Protein AF-A0A3D8YSI8-F1 (afdb_monomer_lite)

Radius of gyration: 19.85 Å; chains: 1; bounding box: 48×44×52 Å

Structure (mmCIF, N/CA/C/O backbone):
data_AF-A0A3D8YSI8-F1
#
_entry.id   AF-A0A3D8YSI8-F1
#
loop_
_atom_site.group_PDB
_atom_site.id
_atom_site.type_symbol
_atom_site.label_atom_id
_atom_site.label_alt_id
_atom_site.label_comp_id
_atom_site.label_asym_id
_atom_site.label_entity_id
_atom_site.label_seq_id
_atom_site.pdbx_PDB_ins_code
_atom_site.Cartn_x
_atom_site.Cartn_y
_atom_site.Cartn_z
_atom_site.occupancy
_atom_site.B_iso_or_equiv
_atom_site.auth_seq_id
_atom_site.auth_comp_id
_atom_site.auth_asym_id
_atom_site.auth_atom_id
_atom_site.pdbx_PDB_model_num
ATOM 1 N N . MET A 1 1 ? 2.783 13.823 25.013 1.00 40.25 1 MET A N 1
ATOM 2 C CA . MET A 1 1 ? 2.567 12.699 24.065 1.00 40.25 1 MET A CA 1
ATOM 3 C C . MET A 1 1 ? 1.563 13.021 22.953 1.00 40.25 1 MET A C 1
ATOM 5 O O . MET A 1 1 ? 1.885 12.768 21.800 1.00 40.25 1 MET A O 1
ATOM 9 N N . ALA A 1 2 ? 0.406 13.635 23.244 1.00 39.81 2 ALA A N 1
ATOM 10 C CA . ALA A 1 2 ? -0.614 13.972 22.234 1.00 39.81 2 ALA A CA 1
ATOM 11 C C . ALA A 1 2 ? -0.113 14.860 21.067 1.00 39.81 2 ALA A C 1
ATOM 13 O O . ALA A 1 2 ? -0.493 14.631 19.922 1.00 39.81 2 ALA A O 1
ATOM 14 N N . SER A 1 3 ? 0.806 15.803 21.318 1.00 46.38 3 SER A N 1
ATOM 15 C CA . SER A 1 3 ? 1.336 16.700 20.272 1.00 46.38 3 SER A CA 1
ATOM 16 C C . SER A 1 3 ? 2.314 16.043 19.290 1.00 46.38 3 SER A C 1
ATOM 18 O O . SER A 1 3 ? 2.464 16.541 18.180 1.00 46.38 3 SER A O 1
ATOM 20 N N . TYR A 1 4 ? 2.973 14.936 19.654 1.00 49.62 4 TYR A N 1
ATOM 21 C CA . TYR A 1 4 ? 3.847 14.192 18.728 1.00 49.62 4 TYR A CA 1
ATOM 22 C C . TYR A 1 4 ? 3.035 13.298 17.781 1.00 49.62 4 TYR A C 1
ATOM 24 O O . TYR A 1 4 ? 3.363 13.178 16.603 1.00 49.62 4 TYR A O 1
ATOM 32 N N . LEU A 1 5 ? 1.923 12.748 18.274 1.00 50.75 5 LEU A N 1
ATOM 33 C CA . LEU A 1 5 ? 1.024 11.875 17.512 1.00 50.75 5 LEU A CA 1
ATOM 34 C C . LEU A 1 5 ? 0.293 12.606 16.373 1.00 50.75 5 LEU A C 1
ATOM 36 O O . LEU A 1 5 ? -0.074 11.986 15.379 1.00 50.75 5 LEU A O 1
ATOM 40 N N . LEU A 1 6 ? 0.110 13.925 16.492 1.00 57.16 6 LEU A N 1
ATOM 41 C CA . LEU A 1 6 ? -0.480 14.766 15.443 1.00 57.16 6 LEU A CA 1
ATOM 42 C C . LEU A 1 6 ? 0.548 15.237 14.401 1.00 57.16 6 LEU A C 1
ATOM 44 O O . LEU A 1 6 ? 0.192 15.453 13.246 1.00 57.16 6 LEU A O 1
ATOM 48 N N . LYS A 1 7 ? 1.821 15.370 14.791 1.00 72.38 7 LYS A N 1
ATOM 49 C CA . LYS A 1 7 ? 2.894 15.879 13.921 1.00 72.38 7 LYS A CA 1
ATOM 50 C C . LYS A 1 7 ? 3.464 14.822 12.984 1.00 72.38 7 LYS A C 1
ATOM 52 O O . LYS A 1 7 ? 3.854 15.164 11.872 1.00 72.38 7 LYS A O 1
ATOM 57 N N . LEU A 1 8 ? 3.480 13.557 13.416 1.00 80.19 8 LEU A N 1
ATOM 58 C CA . LEU A 1 8 ? 3.994 12.447 12.616 1.00 80.19 8 LEU A CA 1
ATOM 59 C C . LEU A 1 8 ? 3.337 12.372 11.225 1.00 80.19 8 LEU A C 1
ATOM 61 O O . LEU A 1 8 ? 4.075 12.501 10.257 1.00 80.19 8 LEU A O 1
ATOM 65 N N . PRO A 1 9 ? 2.002 12.249 11.075 1.00 84.44 9 PRO A N 1
ATOM 66 C CA . PRO A 1 9 ? 1.390 12.082 9.755 1.00 84.44 9 PRO A CA 1
ATOM 67 C C . PRO A 1 9 ? 1.520 13.323 8.858 1.00 84.44 9 PRO A C 1
ATOM 69 O O . PRO A 1 9 ? 1.635 13.179 7.643 1.00 84.44 9 PRO A O 1
ATOM 72 N N . LEU A 1 10 ? 1.579 14.524 9.448 1.00 88.06 10 LEU A N 1
ATOM 73 C CA . LEU A 1 10 ? 1.832 15.762 8.713 1.00 88.06 10 LEU A CA 1
ATOM 74 C C . LEU A 1 10 ? 3.244 15.763 8.116 1.00 88.06 10 LEU A C 1
ATOM 76 O O . LEU A 1 10 ? 3.394 15.904 6.904 1.00 88.06 10 LEU A O 1
ATOM 80 N N . SER A 1 11 ? 4.266 15.544 8.952 1.00 90.25 11 SER A N 1
ATOM 81 C CA . SER A 1 11 ? 5.661 15.457 8.503 1.00 90.25 11 SER A CA 1
ATOM 82 C C . SER A 1 11 ? 5.815 14.391 7.425 1.00 90.25 11 SER A C 1
ATOM 84 O O . SER A 1 11 ? 6.459 14.627 6.410 1.00 90.25 11 SER A O 1
ATOM 86 N N . LEU A 1 12 ? 5.166 13.244 7.624 1.00 90.94 12 LEU A N 1
ATOM 87 C CA . LEU A 1 12 ? 5.205 12.124 6.700 1.00 90.94 12 LEU A CA 1
ATOM 88 C C . LEU A 1 12 ? 4.636 12.507 5.333 1.00 90.94 12 LEU A C 1
ATOM 90 O O . LEU A 1 12 ? 5.293 12.290 4.326 1.00 90.94 12 LEU A O 1
ATOM 94 N N . SER A 1 13 ? 3.466 13.148 5.290 1.00 92.56 13 SER A N 1
ATOM 95 C CA . SER A 1 13 ? 2.849 13.579 4.028 1.00 92.56 13 SER A CA 1
ATOM 96 C C . SER A 1 13 ? 3.697 14.578 3.232 1.00 92.56 13 SER A C 1
ATOM 98 O O . SER A 1 13 ? 3.743 14.501 2.006 1.00 92.56 13 SER A O 1
ATOM 100 N N . VAL A 1 14 ? 4.423 15.471 3.912 1.00 93.88 14 VAL A N 1
ATOM 101 C CA . VAL A 1 14 ? 5.358 16.399 3.258 1.00 93.88 14 VAL A CA 1
ATOM 102 C C . VAL A 1 14 ? 6.573 15.647 2.720 1.00 93.88 14 VAL A C 1
ATOM 104 O O . VAL A 1 14 ? 6.950 15.838 1.566 1.00 93.88 14 VAL A O 1
ATOM 107 N N . SER A 1 15 ? 7.162 14.754 3.521 1.00 95.81 15 SER A N 1
ATOM 108 C CA . SER A 1 15 ? 8.305 13.948 3.087 1.00 95.81 15 SER A CA 1
ATOM 109 C C . SER A 1 15 ? 7.968 13.044 1.898 1.00 95.81 15 SER A C 1
ATOM 111 O O . SER A 1 15 ? 8.814 12.858 1.033 1.00 95.81 15 SER A O 1
ATOM 113 N N . LEU A 1 16 ? 6.736 12.536 1.810 1.00 95.38 16 LEU A N 1
ATOM 114 C CA . LEU A 1 16 ? 6.260 11.768 0.656 1.00 95.38 16 LEU A CA 1
ATOM 115 C C . LEU A 1 16 ? 6.185 12.588 -0.624 1.00 95.38 16 LEU A C 1
ATOM 117 O O . LEU A 1 16 ? 6.599 12.102 -1.674 1.00 95.38 16 LEU A O 1
ATOM 121 N N . LEU A 1 17 ? 5.657 13.814 -0.547 1.00 96.12 17 LEU A N 1
ATOM 122 C CA . LEU A 1 17 ? 5.604 14.708 -1.702 1.00 96.12 17 LEU A CA 1
ATOM 123 C C . LEU A 1 17 ? 7.015 14.975 -2.212 1.00 96.12 17 LEU A C 1
ATOM 125 O O . LEU A 1 17 ? 7.282 14.776 -3.394 1.00 96.12 17 LEU A O 1
ATOM 129 N N . LEU A 1 18 ? 7.924 15.354 -1.308 1.00 97.12 18 LEU A N 1
ATOM 130 C CA . LEU A 1 18 ? 9.324 15.595 -1.651 1.00 97.12 18 LEU A CA 1
ATOM 131 C C . LEU A 1 18 ? 9.961 14.354 -2.275 1.00 97.12 18 LEU A C 1
ATOM 133 O O . LEU A 1 18 ? 10.503 14.449 -3.367 1.00 97.12 18 LEU A O 1
ATOM 137 N N . PHE A 1 19 ? 9.818 13.188 -1.643 1.00 96.56 19 PHE A N 1
ATOM 138 C CA . PHE A 1 19 ? 10.332 11.928 -2.174 1.00 96.56 19 PHE A CA 1
ATOM 139 C C . PHE A 1 19 ? 9.790 11.620 -3.574 1.00 96.56 19 PHE A C 1
ATOM 141 O O . PHE A 1 19 ? 10.567 11.296 -4.468 1.00 96.56 19 PHE A O 1
ATOM 148 N N . THR A 1 20 ? 8.481 11.781 -3.787 1.00 96.12 20 THR A N 1
ATOM 149 C CA . THR A 1 20 ? 7.836 11.518 -5.082 1.00 96.12 20 THR A CA 1
ATOM 150 C C . THR A 1 20 ? 8.416 12.416 -6.175 1.00 96.12 20 THR A C 1
ATOM 152 O O . THR A 1 20 ? 8.815 11.926 -7.230 1.00 96.12 20 THR A O 1
ATOM 155 N N . TYR A 1 21 ? 8.522 13.723 -5.912 1.00 96.38 21 TYR A N 1
ATOM 156 C CA . TYR A 1 21 ? 9.124 14.661 -6.859 1.00 96.38 21 TYR A CA 1
ATOM 157 C C . TYR A 1 21 ? 10.604 14.371 -7.096 1.00 96.38 21 TYR A C 1
ATOM 159 O O . TYR A 1 21 ? 11.041 14.397 -8.241 1.00 96.38 21 TYR A O 1
ATOM 167 N N . THR A 1 22 ? 11.378 14.079 -6.048 1.00 95.56 22 THR A N 1
ATOM 168 C CA . THR A 1 22 ? 12.811 13.804 -6.188 1.00 95.56 22 THR A CA 1
ATOM 169 C C . THR A 1 22 ? 13.055 12.551 -7.020 1.00 95.56 22 THR A C 1
ATOM 171 O O . THR A 1 22 ? 13.826 12.621 -7.969 1.00 95.56 22 THR A O 1
ATOM 174 N N . VAL A 1 23 ? 12.380 11.434 -6.732 1.00 94.69 23 VAL A N 1
ATOM 175 C CA . VAL A 1 23 ? 12.529 10.198 -7.520 1.00 94.69 23 VAL A CA 1
ATOM 176 C C . VAL A 1 23 ? 12.132 10.431 -8.976 1.00 94.69 23 VAL A C 1
ATOM 178 O O . VAL A 1 23 ? 12.867 10.026 -9.869 1.00 94.69 23 VAL A O 1
ATOM 181 N N . TYR A 1 24 ? 11.016 11.126 -9.224 1.00 94.69 24 TYR A N 1
ATOM 182 C CA . TYR A 1 24 ? 10.577 11.436 -10.585 1.00 94.69 24 TYR A CA 1
ATOM 183 C C . TYR A 1 24 ? 11.587 12.305 -11.345 1.00 94.69 24 TYR A C 1
ATOM 185 O O . TYR A 1 24 ? 11.928 11.994 -12.480 1.00 94.69 24 TYR A O 1
ATOM 193 N N . LEU A 1 25 ? 12.069 13.392 -10.733 1.00 94.31 25 LEU A N 1
ATOM 194 C CA . LEU A 1 25 ? 13.022 14.293 -11.383 1.00 94.31 25 LEU A CA 1
ATOM 195 C C . LEU A 1 25 ? 14.357 13.598 -11.637 1.00 94.31 25 LEU A C 1
ATOM 197 O O . LEU A 1 25 ? 14.929 13.778 -12.705 1.00 94.31 25 LEU A O 1
ATOM 201 N N . VAL A 1 26 ? 14.841 12.790 -10.690 1.00 92.81 26 VAL A N 1
ATOM 202 C CA . VAL A 1 26 ? 16.077 12.027 -10.887 1.00 92.81 26 VAL A CA 1
ATOM 203 C C . VAL A 1 26 ? 15.898 11.026 -12.027 1.00 92.81 26 VAL A C 1
ATOM 205 O O . VAL A 1 26 ? 16.689 11.086 -12.955 1.00 92.81 26 VAL A O 1
ATOM 208 N N . GLN A 1 27 ? 14.827 10.219 -12.039 1.00 91.50 27 GLN A N 1
ATOM 209 C CA . GLN A 1 27 ? 14.498 9.318 -13.160 1.00 91.50 27 GLN A CA 1
ATOM 210 C C . GLN A 1 27 ? 14.509 10.062 -14.507 1.00 91.50 27 GLN A C 1
ATOM 212 O O . GLN A 1 27 ? 15.198 9.661 -15.444 1.00 91.50 27 GLN A O 1
ATOM 217 N N . LEU A 1 28 ? 13.812 11.201 -14.573 1.00 92.12 28 LEU A N 1
ATOM 218 C CA . LEU A 1 28 ? 13.698 12.005 -15.785 1.00 92.12 28 LEU A CA 1
ATOM 219 C C . LEU A 1 28 ? 15.055 12.533 -16.274 1.00 92.12 28 LEU A C 1
ATOM 221 O O . LEU A 1 28 ? 15.303 12.550 -17.475 1.00 92.12 28 LEU A O 1
ATOM 225 N N . PHE A 1 29 ? 15.922 12.987 -15.367 1.00 91.25 29 PHE A N 1
ATOM 226 C CA . PHE A 1 29 ? 17.203 13.590 -15.740 1.00 91.25 29 PHE A CA 1
ATOM 227 C C . PHE A 1 29 ? 18.334 12.578 -15.940 1.00 91.25 29 PHE A C 1
ATOM 229 O O . PHE A 1 29 ? 19.237 12.861 -16.723 1.00 91.25 29 PHE A O 1
ATOM 236 N N . THR A 1 30 ? 18.320 11.435 -15.248 1.00 89.75 30 THR A N 1
ATOM 237 C CA . THR A 1 30 ? 19.391 10.430 -15.352 1.00 89.75 30 THR A CA 1
ATOM 238 C C . THR A 1 30 ? 19.088 9.365 -16.395 1.00 89.75 30 THR A C 1
ATOM 240 O O . THR A 1 30 ? 19.981 8.981 -17.140 1.00 89.75 30 THR A O 1
ATOM 243 N N . LEU A 1 31 ? 17.841 8.894 -16.459 1.00 86.75 31 LEU A N 1
ATOM 244 C CA . LEU A 1 31 ? 17.436 7.788 -17.331 1.00 86.75 31 LEU A CA 1
ATOM 245 C C . LEU A 1 31 ? 16.616 8.262 -18.539 1.00 86.75 31 LEU A C 1
ATOM 247 O O . LEU A 1 31 ? 16.465 7.520 -19.502 1.00 86.75 31 LEU A O 1
ATOM 251 N N . GLY A 1 32 ? 16.107 9.500 -18.519 1.00 86.81 32 GLY A N 1
ATOM 252 C CA . GLY A 1 32 ? 15.231 10.023 -19.574 1.00 86.81 32 GLY A CA 1
ATOM 253 C C . GLY A 1 32 ? 13.797 9.486 -19.505 1.00 86.81 32 GLY A C 1
ATOM 254 O O . GLY A 1 32 ? 12.953 9.904 -20.299 1.00 86.81 32 GLY A O 1
ATOM 255 N N . ASP A 1 33 ? 13.502 8.613 -18.539 1.00 83.00 33 ASP A N 1
ATOM 256 C CA . ASP A 1 33 ? 12.204 7.969 -18.380 1.00 83.00 33 ASP A CA 1
ATOM 257 C C . ASP A 1 33 ? 11.273 8.782 -17.474 1.00 83.00 33 ASP A C 1
ATOM 259 O O . ASP A 1 33 ? 11.550 9.071 -16.307 1.00 83.00 33 ASP A O 1
ATOM 263 N N . ALA A 1 34 ? 10.109 9.134 -18.019 1.00 82.94 34 ALA A N 1
ATOM 264 C CA . ALA A 1 34 ? 9.114 9.958 -17.347 1.00 82.94 34 ALA A CA 1
ATOM 265 C C . ALA A 1 34 ? 7.910 9.122 -16.887 1.00 82.94 34 ALA A C 1
ATOM 267 O O . ALA A 1 34 ? 6.894 9.025 -17.578 1.00 82.94 34 ALA A O 1
ATOM 268 N N . TYR A 1 35 ? 7.963 8.580 -15.668 1.00 89.12 35 TYR A N 1
ATOM 269 C CA . TYR A 1 35 ? 6.828 7.873 -15.055 1.00 89.12 35 TYR A CA 1
ATOM 270 C C . TYR A 1 35 ? 5.732 8.842 -14.555 1.00 89.12 35 TYR A C 1
ATOM 272 O O . TYR A 1 35 ? 5.408 8.900 -13.366 1.00 89.12 35 TYR A O 1
ATOM 280 N N . MET A 1 36 ? 5.135 9.621 -15.465 1.00 90.19 36 MET A N 1
ATOM 281 C CA . MET A 1 36 ? 4.137 10.660 -15.159 1.00 90.19 36 MET A CA 1
ATOM 282 C C . MET A 1 36 ? 2.911 10.121 -14.412 1.00 90.19 36 MET A C 1
ATOM 284 O O . MET A 1 36 ? 2.419 10.767 -13.487 1.00 90.19 36 MET A O 1
ATOM 288 N N . GLY A 1 37 ? 2.438 8.922 -14.766 1.00 87.25 37 GLY A N 1
ATOM 289 C CA . GLY A 1 37 ? 1.322 8.279 -14.066 1.00 87.25 37 GLY A CA 1
ATOM 290 C C . GLY A 1 37 ? 1.632 8.017 -12.589 1.00 87.25 37 GLY A C 1
ATOM 291 O O . GLY A 1 37 ? 0.806 8.306 -11.723 1.00 87.25 37 GLY A O 1
ATOM 292 N N . TRP A 1 38 ? 2.847 7.547 -12.288 1.00 93.62 38 TRP A N 1
ATOM 293 C CA . TRP A 1 38 ? 3.294 7.327 -10.913 1.00 93.62 38 TRP A CA 1
ATOM 294 C C . TRP A 1 38 ? 3.405 8.645 -10.136 1.00 93.62 38 TRP A C 1
ATOM 296 O O . TRP A 1 38 ? 2.904 8.724 -9.014 1.00 93.62 38 TRP A O 1
ATOM 306 N N . LEU A 1 39 ? 3.963 9.699 -10.748 1.00 93.88 39 LEU A N 1
ATOM 307 C CA . LEU A 1 39 ? 4.033 11.036 -10.147 1.00 93.88 39 LEU A CA 1
ATOM 308 C C . LEU A 1 39 ? 2.641 11.563 -9.774 1.00 93.88 39 LEU A C 1
ATOM 310 O O . LEU A 1 39 ? 2.431 11.995 -8.642 1.00 93.88 39 LEU A O 1
ATOM 314 N N . LEU A 1 40 ? 1.683 11.516 -10.705 1.00 92.62 40 LEU A N 1
ATOM 315 C CA . LEU A 1 40 ? 0.325 12.015 -10.475 1.00 92.62 40 LEU A CA 1
ATOM 316 C C . LEU A 1 40 ? -0.368 11.268 -9.333 1.00 92.62 40 LEU A C 1
ATOM 318 O O . LEU A 1 40 ? -0.961 11.900 -8.457 1.00 92.62 40 LEU A O 1
ATOM 322 N N . ILE A 1 41 ? -0.260 9.935 -9.310 1.00 91.50 41 ILE A N 1
ATOM 323 C CA . ILE A 1 41 ? -0.816 9.114 -8.229 1.00 91.50 41 ILE A CA 1
ATOM 324 C C . ILE A 1 41 ? -0.128 9.455 -6.905 1.00 91.50 41 ILE A C 1
ATOM 326 O O . ILE A 1 41 ? -0.809 9.652 -5.898 1.00 91.50 41 ILE A O 1
ATOM 330 N N . GLY A 1 42 ? 1.202 9.562 -6.893 1.00 92.56 42 GLY A N 1
ATOM 331 C CA . GLY A 1 42 ? 1.949 9.837 -5.673 1.00 92.56 42 GLY A CA 1
ATOM 332 C C . GLY A 1 42 ? 1.659 11.212 -5.087 1.00 92.56 42 GLY A C 1
ATOM 333 O O . GLY A 1 42 ? 1.421 11.324 -3.882 1.00 92.56 42 GLY A O 1
ATOM 334 N N . VAL A 1 43 ? 1.559 12.241 -5.930 1.00 95.12 43 VAL A N 1
ATOM 335 C CA . VAL A 1 43 ? 1.150 13.586 -5.512 1.00 95.12 43 VAL A CA 1
ATOM 336 C C . VAL A 1 43 ? -0.280 13.565 -4.982 1.00 95.12 43 VAL A C 1
ATOM 338 O O . VAL A 1 43 ? -0.512 14.027 -3.869 1.00 95.12 43 VAL A O 1
ATOM 341 N N . LEU A 1 44 ? -1.230 12.966 -5.706 1.00 93.56 44 LEU A N 1
ATOM 342 C CA . LEU A 1 44 ? -2.629 12.906 -5.278 1.00 93.56 44 LEU A CA 1
ATOM 343 C C . LEU A 1 44 ? -2.790 12.205 -3.921 1.00 93.56 44 LEU A C 1
ATOM 345 O O . LEU A 1 44 ? -3.469 12.726 -3.033 1.00 93.56 44 LEU A O 1
ATOM 349 N N . MET A 1 45 ? -2.135 11.057 -3.726 1.00 93.25 45 MET A N 1
ATOM 350 C CA . MET A 1 45 ? -2.210 10.294 -2.475 1.00 93.25 45 MET A CA 1
ATOM 351 C C . MET A 1 45 ? -1.522 11.014 -1.311 1.00 93.25 45 MET A C 1
ATOM 353 O O . MET A 1 45 ? -2.047 11.013 -0.190 1.00 93.25 45 MET A O 1
ATOM 357 N N . SER A 1 46 ? -0.386 11.666 -1.565 1.00 93.56 46 SER A N 1
ATOM 358 C CA . SER A 1 46 ? 0.353 12.407 -0.539 1.00 93.56 46 SER A CA 1
ATOM 359 C C . SER A 1 46 ? -0.371 13.698 -0.150 1.00 93.56 46 SER A C 1
ATOM 361 O O . SER A 1 46 ? -0.500 14.002 1.037 1.00 93.56 46 SER A O 1
ATOM 363 N N . SER A 1 47 ? -0.934 14.423 -1.121 1.00 92.75 47 SER A N 1
ATOM 364 C CA . SER A 1 47 ? -1.777 15.601 -0.892 1.00 92.75 47 SER A CA 1
ATOM 365 C C . SER A 1 47 ? -3.070 15.246 -0.162 1.00 92.75 47 SER A C 1
ATOM 367 O O . SER A 1 47 ? -3.478 15.978 0.737 1.00 92.75 47 SER A O 1
ATOM 369 N N . ALA A 1 48 ? -3.698 14.108 -0.474 1.00 90.31 48 ALA A N 1
ATOM 370 C CA . ALA A 1 48 ? -4.868 13.632 0.260 1.00 90.31 48 ALA A CA 1
ATOM 371 C C . ALA A 1 48 ? -4.531 13.319 1.730 1.00 90.31 48 ALA A C 1
ATOM 373 O O . ALA A 1 48 ? -5.297 13.675 2.633 1.00 90.31 48 ALA A O 1
ATOM 374 N N . LEU A 1 49 ? -3.365 12.713 1.994 1.00 90.62 49 LEU A N 1
ATOM 375 C CA . LEU A 1 49 ? -2.876 12.488 3.356 1.00 90.62 49 LEU A CA 1
ATOM 376 C C . LEU A 1 49 ? -2.587 13.814 4.075 1.00 90.62 49 LEU A C 1
ATOM 378 O O . LEU A 1 49 ? -3.047 13.996 5.204 1.00 90.62 49 LEU A O 1
ATOM 382 N N . LEU A 1 50 ? -1.917 14.760 3.412 1.00 91.62 50 LEU A N 1
ATOM 383 C CA . LEU A 1 50 ? -1.643 16.100 3.938 1.00 91.62 50 LEU A CA 1
ATOM 384 C C . LEU A 1 50 ? -2.940 16.837 4.295 1.00 91.62 50 LEU A C 1
ATOM 386 O O . LEU A 1 50 ? -3.087 17.347 5.407 1.00 91.62 50 LEU A O 1
ATOM 390 N N . PHE A 1 51 ? -3.921 16.823 3.391 1.00 89.19 51 PHE A N 1
ATOM 391 C CA . PHE A 1 51 ? -5.230 17.434 3.602 1.00 89.19 51 PHE A CA 1
ATOM 392 C C . PHE A 1 51 ? -5.961 16.814 4.798 1.00 89.19 51 PHE A C 1
ATOM 394 O O . PHE A 1 51 ? -6.522 17.541 5.621 1.00 89.19 51 PHE A O 1
ATOM 401 N N . SER A 1 52 ? -5.902 15.483 4.942 1.00 87.38 52 SER A N 1
ATOM 402 C CA . SER A 1 52 ? -6.497 14.778 6.085 1.00 87.38 52 SER A CA 1
ATOM 403 C C . SER A 1 52 ? -5.874 15.184 7.428 1.00 87.38 52 SER A C 1
ATOM 405 O O . SER A 1 52 ? -6.567 15.191 8.448 1.00 87.38 52 SER A O 1
ATOM 407 N N . CYS A 1 53 ? -4.590 15.562 7.427 1.00 85.06 53 CYS A N 1
ATOM 408 C CA . CYS A 1 53 ? -3.872 16.032 8.612 1.00 85.06 53 CYS A CA 1
ATOM 409 C C . CYS A 1 53 ? -4.180 17.497 8.928 1.00 85.06 53 CYS A C 1
ATOM 411 O O . CYS A 1 53 ? -4.379 17.840 10.092 1.00 85.06 53 CYS A O 1
ATOM 413 N N . ALA A 1 54 ? -4.244 18.349 7.902 1.00 83.94 54 ALA A N 1
ATOM 414 C CA . ALA A 1 54 ? -4.539 19.772 8.049 1.00 83.94 54 ALA A CA 1
ATOM 415 C C . ALA A 1 54 ? -5.992 20.033 8.489 1.00 83.94 54 ALA A C 1
ATOM 417 O O . ALA A 1 54 ? -6.256 20.990 9.213 1.00 83.94 54 ALA A O 1
ATOM 418 N N . HIS A 1 55 ? -6.929 19.157 8.107 1.00 82.94 55 HIS A N 1
ATOM 419 C CA . HIS A 1 55 ? -8.355 19.297 8.414 1.00 82.94 55 HIS A CA 1
ATOM 420 C C . HIS A 1 55 ? -8.871 18.132 9.275 1.00 82.94 55 HIS A C 1
ATOM 422 O O . HIS A 1 55 ? -9.623 17.277 8.787 1.00 82.94 55 HIS A O 1
ATOM 428 N N . PRO A 1 56 ? -8.551 18.097 10.585 1.00 72.50 56 PRO A N 1
ATOM 429 C CA . PRO A 1 56 ? -8.899 16.984 11.473 1.00 72.50 56 PRO A CA 1
ATOM 430 C C . PRO A 1 56 ? -10.410 16.814 11.710 1.00 72.50 56 PRO A C 1
ATOM 432 O O . PRO A 1 56 ? -10.833 15.766 12.191 1.00 72.50 56 PRO A O 1
ATOM 435 N N . ARG A 1 57 ? -11.244 17.803 11.360 1.00 73.94 57 ARG A N 1
ATOM 436 C CA . ARG A 1 57 ? -12.718 17.704 11.404 1.00 73.94 57 ARG A CA 1
ATOM 437 C C . ARG A 1 57 ? -13.355 17.284 10.071 1.00 73.94 57 ARG A C 1
ATOM 439 O O . ARG A 1 57 ? -14.573 17.171 9.995 1.00 73.94 57 ARG A O 1
ATOM 446 N N . SER A 1 58 ? -12.563 17.060 9.022 1.00 75.88 58 SER A N 1
ATOM 447 C CA . SER A 1 58 ? -13.082 16.622 7.724 1.00 75.88 58 SER A CA 1
ATOM 448 C C . SER A 1 58 ? -13.498 15.148 7.745 1.00 75.88 58 SER A C 1
ATOM 450 O O . SER A 1 58 ? -12.992 14.344 8.523 1.00 75.88 58 SER A O 1
ATOM 452 N N . TRP A 1 59 ? -14.375 14.747 6.825 1.00 74.06 59 TRP A N 1
ATOM 453 C CA . TRP A 1 59 ? -14.702 13.334 6.606 1.00 74.06 59 TRP A CA 1
ATOM 454 C C . TRP A 1 59 ? -13.472 12.465 6.274 1.00 74.06 59 TRP A C 1
ATOM 456 O O . TRP A 1 59 ? -13.492 11.266 6.546 1.00 74.06 59 TRP A O 1
ATOM 466 N N . MET A 1 60 ? -12.397 13.065 5.750 1.00 64.69 60 MET A N 1
ATOM 467 C CA . MET A 1 60 ? -11.125 12.396 5.462 1.00 64.69 60 MET A CA 1
ATOM 468 C C . MET A 1 60 ? -10.288 12.114 6.715 1.00 64.69 60 MET A C 1
ATOM 470 O O . MET A 1 60 ? -9.421 11.245 6.676 1.00 64.69 60 MET A O 1
ATOM 474 N N . SER A 1 61 ? -10.571 12.768 7.847 1.00 67.94 61 SER A N 1
ATOM 475 C CA . SER A 1 61 ? -9.929 12.440 9.127 1.00 67.94 61 SER A CA 1
ATOM 476 C C . SER A 1 61 ? -10.484 11.157 9.754 1.00 67.94 61 SER A C 1
ATOM 478 O O . SER A 1 61 ? -9.907 10.622 10.709 1.00 67.94 61 SER A O 1
ATOM 480 N N . LYS A 1 62 ? -11.590 10.623 9.205 1.00 78.00 62 LYS A N 1
ATOM 481 C CA . LYS A 1 62 ? -12.155 9.344 9.631 1.00 78.00 62 LYS A CA 1
ATOM 482 C C . LYS A 1 62 ? -11.083 8.268 9.529 1.00 78.00 62 LYS A C 1
ATOM 484 O O . LYS A 1 62 ? -10.418 8.100 8.510 1.00 78.00 62 LYS A O 1
ATOM 489 N N . ARG A 1 63 ? -10.980 7.468 10.587 1.00 75.00 63 ARG A N 1
ATOM 490 C CA . ARG A 1 63 ? -9.974 6.412 10.741 1.00 75.00 63 ARG A CA 1
ATOM 491 C C . ARG A 1 63 ? -9.833 5.502 9.519 1.00 75.00 63 ARG A C 1
ATOM 493 O O . ARG A 1 63 ? -8.713 5.213 9.120 1.00 75.00 63 ARG A O 1
ATOM 500 N N . ALA A 1 64 ? -10.952 5.056 8.946 1.00 75.50 64 ALA A N 1
ATOM 501 C CA . ALA A 1 64 ? -10.944 4.171 7.783 1.00 75.50 64 ALA A CA 1
ATOM 502 C C . ALA A 1 64 ? -10.283 4.832 6.563 1.00 75.50 64 ALA A C 1
ATOM 504 O O . ALA A 1 64 ? -9.476 4.199 5.888 1.00 75.50 64 ALA A O 1
ATOM 505 N N . VAL A 1 65 ? -10.566 6.118 6.333 1.00 81.62 65 VAL A N 1
ATOM 506 C CA . VAL A 1 65 ? -9.966 6.893 5.240 1.00 81.62 65 VAL A CA 1
ATOM 507 C C . VAL A 1 65 ? -8.478 7.092 5.500 1.00 81.62 65 VAL A C 1
ATOM 509 O O . VAL A 1 65 ? -7.671 6.772 4.638 1.00 81.62 65 VAL A O 1
ATOM 512 N N . LYS A 1 66 ? -8.094 7.502 6.715 1.00 84.62 66 LYS A N 1
ATOM 513 C CA . LYS A 1 66 ? -6.680 7.697 7.069 1.00 84.62 66 LYS A CA 1
ATOM 514 C C . LYS A 1 66 ? -5.853 6.413 6.939 1.00 84.62 66 LYS A C 1
ATOM 516 O O . LYS A 1 66 ? -4.746 6.453 6.419 1.00 84.62 66 LYS A O 1
ATOM 521 N N . ASN A 1 67 ? -6.393 5.270 7.367 1.00 84.88 67 ASN A N 1
ATOM 522 C CA . ASN A 1 67 ? -5.716 3.981 7.214 1.00 84.88 67 ASN A CA 1
ATOM 523 C C . ASN A 1 67 ? -5.580 3.586 5.736 1.00 84.88 67 ASN A C 1
ATOM 525 O O . ASN A 1 67 ? -4.522 3.139 5.313 1.00 84.88 67 ASN A O 1
ATOM 529 N N . THR A 1 68 ? -6.626 3.819 4.938 1.00 83.19 68 THR A N 1
ATOM 530 C CA . THR A 1 68 ? -6.578 3.596 3.485 1.00 83.19 68 THR A CA 1
ATOM 531 C C . THR A 1 68 ? -5.518 4.481 2.833 1.00 83.19 68 THR A C 1
ATOM 533 O O . THR A 1 68 ? -4.739 3.992 2.027 1.00 83.19 68 THR A O 1
ATOM 536 N N . LEU A 1 69 ? -5.427 5.755 3.227 1.00 89.88 69 LEU A N 1
ATOM 537 C CA . LEU A 1 69 ? -4.405 6.674 2.728 1.00 89.88 69 LEU A CA 1
ATOM 538 C C . LEU A 1 69 ? -2.992 6.217 3.099 1.00 89.88 69 LEU A C 1
ATOM 540 O O . LEU A 1 69 ? -2.119 6.265 2.241 1.00 89.88 69 LEU A O 1
ATOM 544 N N . PHE A 1 70 ? -2.754 5.735 4.324 1.00 90.88 70 PHE A N 1
ATOM 545 C CA . PHE A 1 70 ? -1.447 5.177 4.685 1.00 90.88 70 PHE A CA 1
ATOM 546 C C . PHE A 1 70 ? -1.096 3.928 3.869 1.00 90.88 70 PHE A C 1
ATOM 548 O O . PHE A 1 70 ? 0.032 3.813 3.399 1.00 90.88 70 PHE A O 1
ATOM 555 N N . ILE A 1 71 ? -2.054 3.021 3.655 1.00 88.62 71 ILE A N 1
ATOM 556 C CA . ILE A 1 71 ? -1.841 1.822 2.832 1.00 88.62 71 ILE A CA 1
ATOM 557 C C . ILE A 1 71 ? -1.541 2.221 1.381 1.00 88.62 71 ILE A C 1
ATOM 559 O O . ILE A 1 71 ? -0.535 1.786 0.828 1.00 88.62 71 ILE A O 1
ATOM 563 N N . MET A 1 72 ? -2.346 3.097 0.778 1.00 90.25 72 MET A N 1
ATOM 564 C CA . MET A 1 72 ? -2.119 3.553 -0.597 1.00 90.25 72 MET A CA 1
ATOM 565 C C . MET A 1 72 ? -0.770 4.256 -0.749 1.00 90.25 72 MET A C 1
ATOM 567 O O . MET A 1 72 ? -0.022 3.953 -1.673 1.00 90.25 72 MET A O 1
ATOM 571 N N . ASN A 1 73 ? -0.411 5.136 0.190 1.00 93.50 73 ASN A N 1
ATOM 572 C CA . ASN A 1 73 ? 0.899 5.776 0.164 1.00 93.50 73 ASN A CA 1
ATOM 573 C C . ASN A 1 73 ? 2.040 4.765 0.371 1.00 93.50 73 ASN A C 1
ATOM 575 O O . ASN A 1 73 ? 3.080 4.920 -0.253 1.00 93.50 73 ASN A O 1
ATOM 579 N N . SER A 1 74 ? 1.865 3.705 1.169 1.00 92.94 74 SER A N 1
ATOM 580 C CA . SER A 1 74 ? 2.889 2.654 1.287 1.00 92.94 74 SER A CA 1
ATOM 581 C C . SER A 1 74 ? 3.133 1.923 -0.038 1.00 92.94 74 SER A C 1
ATOM 583 O O . SER A 1 74 ? 4.280 1.642 -0.367 1.00 92.94 74 SER A O 1
ATOM 585 N N . LEU A 1 75 ? 2.090 1.699 -0.846 1.00 92.25 75 LEU A N 1
ATOM 586 C CA . LEU A 1 75 ? 2.238 1.109 -2.180 1.00 92.25 75 LEU A CA 1
ATOM 587 C C . LEU A 1 75 ? 2.979 2.054 -3.133 1.00 92.25 75 LEU A C 1
ATOM 589 O O . LEU A 1 75 ? 3.922 1.631 -3.795 1.00 92.25 75 LEU A O 1
ATOM 593 N N . VAL A 1 76 ? 2.599 3.336 -3.152 1.00 93.81 76 VAL A N 1
ATOM 594 C CA . VAL A 1 76 ? 3.257 4.367 -3.975 1.00 93.81 76 VAL A CA 1
ATOM 595 C C . VAL A 1 76 ? 4.730 4.526 -3.603 1.00 93.81 76 VAL A C 1
ATOM 597 O O . VAL A 1 76 ? 5.582 4.611 -4.486 1.00 93.81 76 VAL A O 1
ATOM 600 N N . VAL A 1 77 ? 5.049 4.577 -2.307 1.00 94.94 77 VAL A N 1
ATOM 601 C CA . VAL A 1 77 ? 6.438 4.679 -1.839 1.00 94.94 77 VAL A CA 1
ATOM 602 C C . VAL A 1 77 ? 7.194 3.405 -2.154 1.00 94.94 77 VAL A C 1
ATOM 604 O O . VAL A 1 77 ? 8.337 3.492 -2.579 1.00 94.94 77 VAL A O 1
ATOM 607 N N . GLY A 1 78 ? 6.576 2.235 -1.989 1.00 93.31 78 GLY A N 1
ATOM 608 C CA . GLY A 1 78 ? 7.171 0.959 -2.373 1.00 93.31 78 GLY A CA 1
ATOM 609 C C . GLY A 1 78 ? 7.582 0.945 -3.843 1.00 93.31 78 GLY A C 1
ATOM 610 O O . GLY A 1 78 ? 8.741 0.666 -4.145 1.00 93.31 78 GLY A O 1
ATOM 611 N N . SER A 1 79 ? 6.686 1.345 -4.751 1.00 92.44 79 SER A N 1
ATOM 612 C CA . SER A 1 79 ? 7.021 1.441 -6.175 1.00 92.44 79 SER A CA 1
ATOM 613 C C . SER A 1 79 ? 8.057 2.535 -6.457 1.00 92.44 79 SER A C 1
ATOM 615 O O . SER A 1 79 ? 8.961 2.318 -7.250 1.00 92.44 79 SER A O 1
ATOM 617 N N . GLY A 1 80 ? 7.997 3.680 -5.771 1.00 92.75 80 GLY A N 1
ATOM 618 C CA . GLY A 1 80 ? 9.017 4.731 -5.876 1.00 92.75 80 GLY A CA 1
ATOM 619 C C . GLY A 1 80 ? 10.396 4.311 -5.372 1.00 92.75 80 GLY A C 1
ATOM 620 O O . GLY A 1 80 ? 11.409 4.729 -5.914 1.00 92.75 80 GLY A O 1
ATOM 621 N N . THR A 1 81 ? 10.441 3.458 -4.350 1.00 94.56 81 THR A N 1
ATOM 622 C CA . THR A 1 81 ? 11.679 2.901 -3.786 1.00 94.56 81 THR A CA 1
ATOM 623 C C . THR A 1 81 ? 12.287 1.894 -4.756 1.00 94.56 81 THR A C 1
ATOM 625 O O . THR A 1 81 ? 13.497 1.883 -4.947 1.00 94.56 81 THR A O 1
ATOM 628 N N . TYR A 1 82 ? 11.448 1.103 -5.427 1.00 92.25 82 TYR A N 1
ATOM 629 C CA . TYR A 1 82 ? 11.880 0.240 -6.523 1.00 92.25 82 TYR A CA 1
ATOM 630 C C . TYR A 1 82 ? 12.444 1.054 -7.700 1.00 92.25 82 TYR A C 1
ATOM 632 O O . TYR A 1 82 ? 13.564 0.795 -8.131 1.00 92.25 82 TYR A O 1
ATOM 640 N N . LEU A 1 83 ? 11.744 2.108 -8.138 1.00 90.62 83 LEU A N 1
ATOM 641 C CA . LEU A 1 83 ? 12.250 3.031 -9.165 1.00 90.62 83 LEU A CA 1
ATOM 642 C C . LEU A 1 83 ? 13.558 3.712 -8.745 1.00 90.62 83 LEU A C 1
ATOM 644 O O . LEU A 1 83 ? 14.422 3.956 -9.576 1.00 90.62 83 LEU A O 1
ATOM 648 N N . ALA A 1 84 ? 13.721 4.036 -7.463 1.00 90.56 84 ALA A N 1
ATOM 649 C CA . ALA A 1 84 ? 14.970 4.588 -6.954 1.00 90.56 84 ALA A CA 1
ATOM 650 C C . ALA A 1 84 ? 16.115 3.567 -6.999 1.00 90.56 84 ALA A C 1
ATOM 652 O O . ALA A 1 84 ? 17.243 3.940 -7.301 1.00 90.56 84 ALA A O 1
ATOM 653 N N . SER A 1 85 ? 15.833 2.289 -6.726 1.00 89.31 85 SER A N 1
ATOM 654 C CA . SER A 1 85 ? 16.858 1.241 -6.692 1.00 89.31 85 SER A CA 1
ATOM 655 C C . SER A 1 85 ? 17.492 0.955 -8.056 1.00 89.31 85 SER A C 1
ATOM 657 O O . SER A 1 85 ? 18.655 0.561 -8.101 1.00 89.31 85 SER A O 1
ATOM 659 N N . ASP A 1 86 ? 16.761 1.228 -9.139 1.00 85.62 86 ASP A N 1
ATOM 660 C CA . ASP A 1 86 ? 17.178 1.010 -10.531 1.00 85.62 86 ASP A CA 1
ATOM 661 C C . ASP A 1 86 ? 18.032 2.159 -11.116 1.00 85.62 86 ASP A C 1
ATOM 663 O O . ASP A 1 86 ? 18.481 2.102 -12.255 1.00 85.62 86 ASP A O 1
ATOM 667 N N . MET A 1 87 ? 18.267 3.229 -10.349 1.00 85.69 87 MET A N 1
ATOM 668 C CA . MET A 1 87 ? 19.087 4.372 -10.776 1.00 85.69 87 MET A CA 1
ATOM 669 C C . MET A 1 87 ? 20.596 4.114 -10.623 1.00 85.69 87 MET A C 1
ATOM 671 O O . MET A 1 87 ? 21.027 3.213 -9.901 1.00 85.69 87 MET A O 1
ATOM 675 N N . ASP A 1 88 ? 21.414 5.006 -11.193 1.00 79.69 88 ASP A N 1
ATOM 676 C CA . ASP A 1 88 ? 22.862 5.044 -10.958 1.00 79.69 88 ASP A CA 1
ATOM 677 C C . ASP A 1 88 ? 23.223 5.034 -9.459 1.00 79.69 88 ASP A C 1
ATOM 679 O O . ASP A 1 88 ? 22.580 5.683 -8.620 1.00 79.69 88 ASP A O 1
ATOM 683 N N . GLN A 1 89 ? 24.305 4.316 -9.127 1.00 73.69 89 GLN A N 1
ATOM 684 C CA . GLN A 1 89 ? 24.652 3.882 -7.762 1.00 73.69 89 GLN A CA 1
ATOM 685 C C . GLN A 1 89 ? 24.628 4.991 -6.695 1.00 73.69 89 GLN A C 1
ATOM 687 O O . GLN A 1 89 ? 24.220 4.741 -5.553 1.00 73.69 89 GLN A O 1
ATOM 692 N N . MET A 1 90 ? 25.053 6.212 -7.041 1.00 79.19 90 MET A N 1
ATOM 693 C CA . MET A 1 90 ? 25.144 7.319 -6.084 1.00 79.19 90 MET A CA 1
ATOM 694 C C . MET A 1 90 ? 23.762 7.823 -5.634 1.00 79.19 90 MET A C 1
ATOM 696 O O . MET A 1 90 ? 23.561 8.077 -4.446 1.00 79.19 90 MET A O 1
ATOM 700 N N . TYR A 1 91 ? 22.800 7.937 -6.554 1.00 83.69 91 TYR A N 1
ATOM 701 C CA . TYR A 1 91 ? 21.443 8.402 -6.240 1.00 83.69 91 TYR A CA 1
ATOM 702 C C . TYR A 1 91 ? 20.571 7.272 -5.693 1.00 83.69 91 TYR A C 1
ATOM 704 O O . TYR A 1 91 ? 19.802 7.485 -4.749 1.00 83.69 91 TYR A O 1
ATOM 712 N N . SER A 1 92 ? 20.753 6.064 -6.237 1.00 88.00 92 SER A N 1
ATOM 713 C CA . SER A 1 92 ? 19.984 4.872 -5.879 1.00 88.00 92 SER A CA 1
ATOM 714 C C . SER A 1 92 ? 20.063 4.558 -4.387 1.00 88.00 92 SER A C 1
ATOM 716 O O . SER A 1 92 ? 19.032 4.413 -3.725 1.00 88.00 92 SER A O 1
ATOM 718 N N . THR A 1 93 ? 21.265 4.565 -3.804 1.00 88.44 93 THR A N 1
ATOM 719 C CA . THR A 1 93 ? 21.458 4.188 -2.394 1.00 88.44 93 THR A CA 1
ATOM 720 C C . THR A 1 93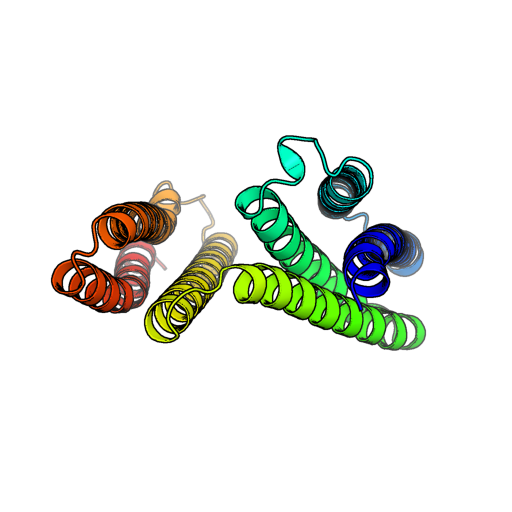 ? 20.712 5.121 -1.433 1.00 88.44 93 THR A C 1
ATOM 722 O O . THR A 1 93 ? 19.989 4.664 -0.545 1.00 88.44 93 THR A O 1
ATOM 725 N N . ILE A 1 94 ? 20.850 6.440 -1.614 1.00 91.88 94 ILE A N 1
ATOM 726 C CA . ILE A 1 94 ? 20.263 7.439 -0.708 1.00 91.88 94 ILE A CA 1
ATOM 727 C C . ILE A 1 94 ? 18.736 7.433 -0.817 1.00 91.88 94 ILE A C 1
ATOM 729 O O . ILE A 1 94 ? 18.043 7.371 0.202 1.00 91.88 94 ILE A O 1
ATOM 733 N N . LEU A 1 95 ? 18.204 7.471 -2.042 1.00 92.62 95 LEU A N 1
ATOM 734 C CA . LEU A 1 95 ? 16.760 7.490 -2.269 1.00 92.62 95 LEU A CA 1
ATOM 735 C C . LEU A 1 95 ? 16.100 6.194 -1.800 1.00 92.62 95 LEU A C 1
ATOM 737 O O . LEU A 1 95 ? 15.034 6.245 -1.190 1.00 92.62 95 LEU A O 1
ATOM 741 N N . THR A 1 96 ? 16.756 5.051 -1.989 1.00 92.19 96 THR A N 1
ATOM 742 C CA . THR A 1 96 ? 16.255 3.758 -1.510 1.00 92.19 96 THR A CA 1
ATOM 743 C C . THR A 1 96 ? 16.170 3.714 0.018 1.00 92.19 96 THR A C 1
ATOM 745 O O . THR A 1 96 ? 15.145 3.308 0.569 1.00 92.19 96 THR A O 1
ATOM 748 N N . ILE A 1 97 ? 17.197 4.198 0.731 1.00 92.62 97 ILE A N 1
ATOM 749 C CA . ILE A 1 97 ? 17.170 4.290 2.202 1.00 92.62 97 ILE A CA 1
ATOM 750 C C . ILE A 1 97 ? 16.035 5.210 2.669 1.00 92.62 97 ILE A C 1
ATOM 752 O O . ILE A 1 97 ? 15.281 4.845 3.573 1.00 92.62 97 ILE A O 1
ATOM 756 N N . ILE A 1 98 ? 15.877 6.383 2.044 1.00 94.62 98 ILE A N 1
ATOM 757 C CA . ILE A 1 98 ? 14.777 7.307 2.356 1.00 94.62 98 ILE A CA 1
ATOM 758 C C . ILE A 1 98 ? 13.424 6.627 2.115 1.00 94.62 98 ILE A C 1
ATOM 760 O O . ILE A 1 98 ? 12.544 6.702 2.973 1.00 94.62 98 ILE A O 1
ATOM 764 N N . GLY A 1 99 ? 13.271 5.916 0.998 1.00 94.12 99 GLY A N 1
ATOM 765 C CA . GLY A 1 99 ? 12.074 5.148 0.666 1.00 94.12 99 GLY A CA 1
ATOM 766 C C . GLY A 1 99 ? 11.714 4.124 1.745 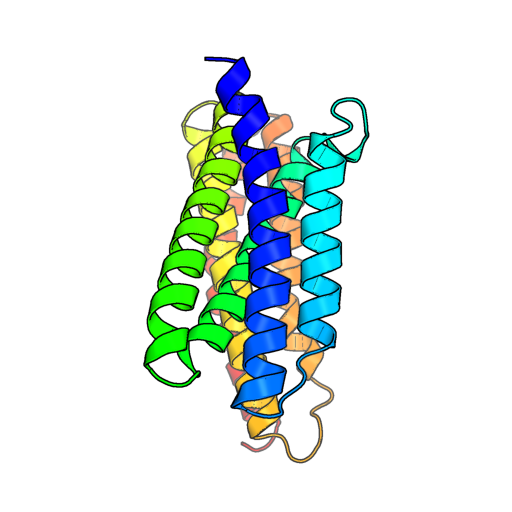1.00 94.12 99 GLY A C 1
ATOM 767 O O . GLY A 1 99 ? 10.581 4.105 2.235 1.00 94.12 99 GLY A O 1
ATOM 768 N N . TYR A 1 100 ? 12.690 3.344 2.219 1.00 92.25 100 TYR A N 1
ATOM 769 C CA . TYR A 1 100 ? 12.483 2.400 3.321 1.00 92.25 100 TYR A CA 1
ATOM 770 C C . TYR A 1 100 ? 12.121 3.078 4.647 1.00 92.25 100 TYR A C 1
ATOM 772 O O . TYR A 1 100 ? 11.249 2.585 5.367 1.00 92.25 100 TYR A O 1
ATOM 780 N N . LEU A 1 101 ? 12.726 4.224 4.971 1.00 92.00 101 LEU A N 1
ATOM 781 C CA . LEU A 1 101 ? 12.359 4.993 6.165 1.00 92.00 101 LEU A CA 1
ATOM 782 C C . LEU A 1 101 ? 10.919 5.517 6.082 1.00 92.00 101 LEU A C 1
ATOM 784 O O . LEU A 1 101 ? 10.182 5.464 7.070 1.00 92.00 101 LEU A O 1
ATOM 788 N N . LEU A 1 102 ? 10.487 5.975 4.905 1.00 93.25 102 LEU A N 1
ATOM 789 C CA . LEU A 1 102 ? 9.111 6.411 4.676 1.00 93.25 102 LEU A CA 1
ATOM 790 C C . LEU A 1 102 ? 8.124 5.245 4.770 1.00 93.25 102 LEU A C 1
ATOM 792 O O . LEU A 1 102 ? 7.077 5.397 5.400 1.00 93.25 102 LEU A O 1
ATOM 796 N N . LEU A 1 103 ? 8.467 4.070 4.232 1.00 92.44 103 LEU A N 1
ATOM 797 C CA . LEU A 1 103 ? 7.686 2.839 4.401 1.00 92.44 103 LEU A CA 1
ATOM 798 C C . LEU A 1 103 ? 7.544 2.449 5.875 1.00 92.44 103 LEU A C 1
ATOM 800 O O . LEU A 1 103 ? 6.434 2.189 6.340 1.00 92.44 103 LEU A O 1
ATOM 804 N N . ALA A 1 104 ? 8.640 2.465 6.636 1.00 87.44 104 ALA A N 1
ATOM 805 C CA . ALA A 1 104 ? 8.595 2.221 8.075 1.00 87.44 104 ALA A CA 1
ATOM 806 C C . ALA A 1 104 ? 7.670 3.231 8.777 1.00 87.44 104 ALA A C 1
ATOM 808 O O . ALA A 1 104 ? 6.827 2.854 9.595 1.00 87.44 104 ALA A O 1
ATOM 809 N N . GLY A 1 105 ? 7.754 4.507 8.392 1.00 88.44 105 GLY A N 1
ATOM 810 C CA . GLY A 1 105 ? 6.848 5.556 8.845 1.00 88.44 105 GLY A CA 1
ATOM 811 C C . GLY A 1 105 ? 5.371 5.275 8.529 1.00 88.44 105 GLY A C 1
ATOM 812 O O . GLY A 1 105 ? 4.513 5.483 9.392 1.00 88.44 105 GLY A O 1
ATOM 813 N N . MET A 1 106 ? 5.061 4.753 7.338 1.00 89.88 106 MET A N 1
ATOM 814 C CA . MET A 1 106 ? 3.700 4.345 6.963 1.00 89.88 106 MET A CA 1
ATOM 815 C C . MET A 1 106 ? 3.169 3.236 7.854 1.00 89.88 106 MET A C 1
ATOM 817 O O . MET A 1 106 ? 2.055 3.343 8.370 1.00 89.88 106 MET A O 1
ATOM 821 N N . PHE A 1 107 ? 3.968 2.194 8.079 1.00 85.38 107 PHE A N 1
ATOM 822 C CA . PHE A 1 107 ? 3.570 1.087 8.942 1.00 85.38 107 PHE A CA 1
ATOM 823 C C . PHE A 1 107 ? 3.348 1.542 10.384 1.00 85.38 107 PHE A C 1
ATOM 825 O O . PHE A 1 107 ? 2.369 1.130 11.010 1.00 85.38 107 PHE A O 1
ATOM 832 N N . LEU A 1 108 ? 4.175 2.461 10.892 1.00 84.06 108 LEU A N 1
ATOM 833 C CA . LEU A 1 108 ? 3.940 3.101 12.187 1.00 84.06 108 LEU A CA 1
ATOM 834 C C . LEU A 1 108 ? 2.623 3.890 12.201 1.00 84.06 108 LEU A C 1
ATOM 836 O O . LEU A 1 108 ? 1.867 3.792 13.169 1.00 84.06 108 LEU A O 1
ATOM 840 N N . GLY A 1 109 ? 2.307 4.628 11.133 1.00 83.94 109 GLY A N 1
ATOM 841 C CA . GLY A 1 109 ? 1.033 5.337 10.976 1.00 83.94 109 GLY A CA 1
ATOM 842 C C . GLY A 1 109 ? -0.179 4.398 11.012 1.00 83.94 109 GLY A C 1
ATOM 843 O O . GLY A 1 109 ? -1.127 4.632 11.771 1.00 83.94 109 GLY A O 1
ATOM 844 N N . ILE A 1 110 ? -0.119 3.291 10.266 1.00 84.31 110 ILE A N 1
ATOM 845 C CA . ILE A 1 110 ? -1.132 2.223 10.263 1.00 84.31 110 ILE A CA 1
ATOM 846 C C . ILE A 1 110 ? -1.289 1.657 11.677 1.00 84.31 110 ILE A C 1
ATOM 848 O O . ILE A 1 110 ? -2.394 1.650 12.228 1.00 84.31 110 ILE A O 1
ATOM 852 N N . TYR A 1 111 ? -0.185 1.266 12.314 1.00 77.62 111 TYR A N 1
ATOM 853 C CA . TYR A 1 111 ? -0.190 0.685 13.653 1.00 77.62 111 TYR A CA 1
ATOM 854 C C . TYR A 1 111 ? -0.762 1.638 14.712 1.00 77.62 111 TYR A C 1
ATOM 856 O O . TYR A 1 111 ? -1.591 1.235 15.530 1.00 77.62 111 TYR A O 1
ATOM 864 N N . GLN A 1 112 ? -0.418 2.927 14.665 1.00 75.19 112 GLN A N 1
ATOM 865 C CA . GLN A 1 112 ? -0.997 3.931 15.562 1.00 75.19 112 GLN A CA 1
ATOM 866 C C . GLN A 1 112 ? -2.512 4.051 15.379 1.00 75.19 112 GLN A C 1
ATOM 868 O O . GLN A 1 112 ? -3.258 4.105 16.363 1.00 75.19 112 GLN A O 1
ATOM 873 N N . THR A 1 113 ? -3.003 4.038 14.135 1.00 72.25 113 THR A N 1
ATOM 874 C CA . THR A 1 113 ? -4.453 4.023 13.899 1.00 72.25 113 THR A CA 1
ATOM 875 C C . THR A 1 113 ? -5.109 2.726 14.366 1.00 72.25 113 THR A C 1
ATOM 877 O O . THR A 1 113 ? -6.261 2.760 14.806 1.00 72.25 113 THR A O 1
ATOM 880 N N . ALA A 1 114 ? -4.399 1.596 14.340 1.00 67.44 114 ALA A N 1
ATOM 881 C CA . ALA A 1 114 ? -4.858 0.312 14.864 1.00 67.44 114 ALA A CA 1
ATOM 882 C C . ALA A 1 114 ? -4.933 0.291 16.407 1.00 67.44 114 ALA A C 1
ATOM 884 O O . ALA A 1 114 ? -5.898 -0.223 16.977 1.00 67.44 114 ALA A O 1
ATOM 885 N N . LEU A 1 115 ? -3.963 0.894 17.100 1.00 63.66 115 LEU A N 1
ATOM 886 C CA . LEU A 1 115 ? -3.900 0.923 18.565 1.00 63.66 115 LEU A CA 1
ATOM 887 C C . LEU A 1 115 ? -4.969 1.804 19.215 1.00 63.66 115 LEU A C 1
ATOM 889 O O . LEU A 1 115 ? -5.506 1.417 20.253 1.00 63.66 115 LEU A O 1
ATOM 893 N N . ALA A 1 116 ? -5.327 2.928 18.587 1.00 63.16 116 ALA A N 1
ATOM 894 C CA . ALA A 1 116 ? -6.276 3.908 19.125 1.00 63.16 116 ALA A CA 1
ATOM 895 C C . ALA A 1 116 ? -7.697 3.364 19.396 1.00 63.16 116 ALA A C 1
ATOM 897 O O . ALA A 1 116 ? -8.532 4.078 19.938 1.00 63.16 116 ALA A O 1
ATOM 898 N N . THR A 1 117 ? -8.001 2.118 19.018 1.00 55.78 117 THR A N 1
ATOM 899 C CA . THR A 1 117 ? -9.355 1.563 19.141 1.00 55.78 117 THR A CA 1
ATOM 900 C C . THR A 1 117 ? -9.729 0.863 20.433 1.00 55.78 117 THR A C 1
ATOM 902 O O . THR A 1 117 ? -10.878 0.448 20.530 1.00 55.78 117 THR A O 1
ATOM 905 N N . GLY A 1 118 ? -8.824 0.663 21.395 1.00 52.72 118 GLY A N 1
ATOM 906 C CA . GLY A 1 118 ? -9.180 -0.090 22.614 1.00 52.72 118 GLY A CA 1
ATOM 907 C C . GLY A 1 118 ? -9.768 -1.490 22.338 1.00 52.72 118 GLY A C 1
ATOM 908 O O . GLY A 1 118 ? -10.403 -2.076 23.203 1.00 52.72 118 GLY A O 1
ATOM 909 N N . LEU A 1 119 ? -9.593 -2.012 21.116 1.00 55.19 119 LEU A N 1
ATOM 910 C CA . LEU A 1 119 ? -10.141 -3.289 20.668 1.00 55.19 119 LEU A CA 1
ATOM 911 C C . LEU A 1 119 ? -9.466 -4.429 21.431 1.00 55.19 119 LEU A C 1
ATOM 913 O O . LEU A 1 119 ? -8.235 -4.428 21.549 1.00 55.19 119 LEU A O 1
ATOM 917 N N . GLU A 1 120 ? -10.269 -5.396 21.890 1.00 61.28 120 GLU A N 1
ATOM 918 C CA . GLU A 1 120 ? -9.791 -6.655 22.471 1.00 61.28 120 GLU A CA 1
ATOM 919 C C . GLU A 1 120 ? -8.690 -7.253 21.580 1.00 61.28 120 GLU A C 1
ATOM 921 O O . GLU A 1 120 ? -8.814 -7.268 20.351 1.00 61.28 120 GLU A O 1
ATOM 926 N N . THR A 1 121 ? -7.612 -7.750 22.192 1.00 65.38 121 THR A N 1
ATOM 927 C CA . THR A 1 121 ? -6.408 -8.273 21.518 1.00 65.38 121 THR A CA 1
ATOM 928 C C . THR A 1 121 ? -6.739 -9.225 20.361 1.00 65.38 121 THR A C 1
ATOM 930 O O . THR A 1 121 ? -6.145 -9.131 19.288 1.00 65.38 121 THR A O 1
ATOM 933 N N . ASN A 1 122 ? -7.772 -10.054 20.524 1.00 67.38 122 ASN A N 1
ATOM 934 C CA . ASN A 1 122 ? -8.232 -11.016 19.519 1.00 67.38 122 ASN A CA 1
ATOM 935 C C . ASN A 1 122 ? -8.758 -10.364 18.232 1.00 67.38 122 ASN A C 1
ATOM 937 O O . ASN A 1 122 ? -8.551 -10.887 17.140 1.00 67.38 122 ASN A O 1
ATOM 941 N N . VAL A 1 123 ? -9.404 -9.202 18.332 1.00 71.50 123 VAL A N 1
ATOM 942 C CA . VAL A 1 123 ? -9.916 -8.477 17.163 1.00 71.50 123 VAL A CA 1
ATOM 943 C C . VAL A 1 123 ? -8.783 -7.818 16.383 1.00 71.50 123 VAL A C 1
ATOM 945 O O . VAL A 1 123 ? -8.826 -7.756 15.155 1.00 71.50 123 VAL A O 1
ATOM 948 N N . LYS A 1 124 ? -7.747 -7.348 17.088 1.00 71.50 124 LYS A N 1
ATOM 949 C CA . LYS A 1 124 ? -6.556 -6.768 16.458 1.00 71.50 124 LYS A CA 1
ATOM 950 C C . LYS A 1 124 ? -5.810 -7.813 15.632 1.00 71.50 124 LYS A C 1
ATOM 952 O O . LYS A 1 124 ? -5.501 -7.535 14.479 1.00 71.50 124 LYS A O 1
ATOM 957 N N . VAL A 1 125 ? -5.591 -9.009 16.184 1.00 75.69 125 VAL A N 1
ATOM 958 C CA . VAL A 1 125 ? -4.945 -10.127 15.468 1.00 75.69 125 VAL A CA 1
ATOM 959 C C . VAL A 1 125 ? -5.712 -10.470 14.194 1.00 75.69 125 VAL A C 1
ATOM 961 O O . VAL A 1 125 ? -5.123 -10.596 13.128 1.00 75.69 125 VAL A O 1
ATOM 964 N N . LEU A 1 126 ? -7.037 -10.550 14.289 1.00 79.31 126 LEU A N 1
ATOM 965 C CA . LEU A 1 126 ? -7.896 -10.910 13.167 1.00 79.31 126 LEU A CA 1
ATOM 966 C C . LEU A 1 126 ? -7.885 -9.841 12.061 1.00 79.31 126 LEU A C 1
ATOM 968 O O . LEU A 1 126 ? -7.843 -10.162 10.879 1.00 79.31 126 LEU A O 1
ATOM 972 N N . HIS A 1 127 ? -7.830 -8.561 12.435 1.00 79.75 127 HIS A N 1
ATOM 973 C CA . HIS A 1 127 ? -7.676 -7.470 11.475 1.00 79.75 127 HIS A CA 1
ATOM 974 C C . HIS A 1 127 ? -6.300 -7.474 10.793 1.00 79.75 127 HIS A C 1
ATOM 976 O O . HIS A 1 127 ? -6.226 -7.259 9.585 1.00 79.75 127 HIS A O 1
ATOM 982 N N . VAL A 1 128 ? -5.228 -7.747 11.545 1.00 77.56 128 VAL A N 1
ATOM 983 C CA . VAL A 1 128 ? -3.872 -7.885 10.990 1.00 77.56 128 VAL A CA 1
ATOM 984 C C . VAL A 1 128 ? -3.812 -9.055 10.010 1.00 77.56 128 VAL A C 1
ATOM 986 O O . VAL A 1 128 ? -3.361 -8.857 8.889 1.00 77.56 128 VAL A O 1
ATOM 989 N N . LEU A 1 129 ? -4.342 -10.225 10.382 1.00 78.44 129 LEU A N 1
ATOM 990 C CA . LEU A 1 129 ? -4.417 -11.397 9.502 1.00 78.44 129 LEU A CA 1
ATOM 991 C C . LEU A 1 129 ? -5.141 -11.083 8.192 1.00 78.44 129 LEU A C 1
ATOM 993 O O . LEU A 1 129 ? -4.632 -11.409 7.124 1.00 78.44 129 LEU A O 1
ATOM 997 N N . ASN A 1 130 ? -6.284 -10.398 8.264 1.00 84.25 130 ASN A N 1
ATOM 998 C CA . ASN A 1 130 ? -7.014 -9.994 7.067 1.00 84.25 130 ASN A CA 1
ATOM 999 C C . ASN A 1 130 ? -6.159 -9.091 6.180 1.00 84.25 130 ASN A C 1
ATOM 1001 O O . ASN A 1 130 ? -6.002 -9.374 4.999 1.00 84.25 130 ASN A O 1
ATOM 1005 N N . ILE A 1 131 ? -5.544 -8.047 6.745 1.00 79.81 131 ILE A N 1
ATOM 1006 C CA . ILE A 1 131 ? -4.653 -7.159 5.986 1.00 79.81 131 ILE A CA 1
ATOM 1007 C C . ILE A 1 131 ? -3.529 -7.960 5.317 1.00 79.81 131 ILE A C 1
ATOM 1009 O O . ILE A 1 131 ? -3.286 -7.770 4.128 1.00 79.81 131 ILE A O 1
ATOM 1013 N N . THR A 1 132 ? -2.887 -8.882 6.039 1.00 80.31 132 THR A N 1
ATOM 1014 C CA . THR A 1 132 ? -1.826 -9.736 5.492 1.00 80.31 132 THR A CA 1
ATOM 1015 C C . THR A 1 132 ? -2.327 -10.580 4.319 1.00 80.31 132 THR A C 1
ATOM 1017 O O . THR A 1 132 ? -1.699 -10.571 3.264 1.00 80.31 132 THR A O 1
ATOM 1020 N N . ILE A 1 133 ? -3.475 -11.253 4.456 1.00 82.56 133 ILE A N 1
ATOM 1021 C CA . ILE A 1 133 ? -4.076 -12.053 3.374 1.00 82.56 133 ILE A CA 1
ATOM 1022 C C . ILE A 1 133 ? -4.424 -11.168 2.171 1.00 82.56 133 ILE A C 1
ATOM 1024 O O . ILE A 1 133 ? -4.137 -11.537 1.035 1.00 82.56 133 I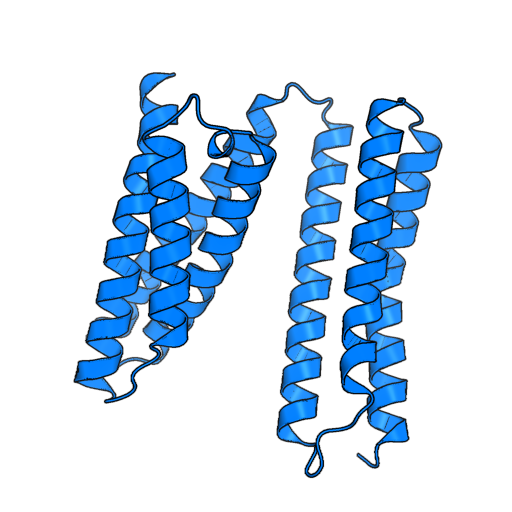LE A O 1
ATOM 1028 N N . GLY A 1 134 ? -4.989 -9.982 2.408 1.00 81.94 134 GLY A N 1
ATOM 1029 C CA . GLY A 1 134 ? -5.305 -9.022 1.352 1.00 81.94 134 GLY A CA 1
ATOM 1030 C C . GLY A 1 134 ? -4.067 -8.567 0.576 1.00 81.94 134 GLY A C 1
ATOM 1031 O O . GLY A 1 134 ? -4.112 -8.494 -0.652 1.00 81.94 134 GLY A O 1
ATOM 1032 N N . ILE A 1 135 ? -2.947 -8.316 1.264 1.00 81.38 135 ILE A N 1
ATOM 1033 C CA . ILE A 1 135 ? -1.666 -7.976 0.626 1.00 81.38 135 ILE A CA 1
ATOM 1034 C C . ILE A 1 135 ? -1.164 -9.149 -0.220 1.00 81.38 135 ILE A C 1
ATOM 1036 O O . ILE A 1 135 ? -0.841 -8.948 -1.388 1.00 81.38 135 ILE A O 1
ATOM 1040 N N . VAL A 1 136 ? -1.146 -10.367 0.333 1.00 81.94 136 VAL A N 1
ATOM 1041 C CA . VAL A 1 136 ? -0.706 -11.573 -0.391 1.00 81.94 136 VAL A CA 1
ATOM 1042 C C . VAL A 1 136 ? -1.547 -11.798 -1.649 1.00 81.94 136 VAL A C 1
ATOM 1044 O O . VAL A 1 136 ? -0.990 -12.018 -2.720 1.00 81.94 136 VAL A O 1
ATOM 1047 N N . LEU A 1 137 ? -2.874 -11.677 -1.550 1.00 86.50 137 LEU A N 1
ATOM 1048 C CA . LEU A 1 137 ? -3.778 -11.795 -2.697 1.00 86.50 137 LEU A CA 1
ATOM 1049 C C . LEU A 1 137 ? -3.528 -10.715 -3.744 1.00 86.50 137 LEU A C 1
ATOM 1051 O O . LEU A 1 137 ? -3.510 -11.016 -4.935 1.00 86.50 137 LEU A O 1
ATOM 1055 N N . THR A 1 138 ? -3.324 -9.470 -3.317 1.00 84.50 138 THR A N 1
ATOM 1056 C CA . THR A 1 138 ? -3.074 -8.354 -4.236 1.00 84.50 138 THR A CA 1
ATOM 1057 C C . THR A 1 138 ? -1.757 -8.550 -4.982 1.00 84.50 138 THR A C 1
ATOM 1059 O O . THR A 1 138 ? -1.735 -8.471 -6.207 1.00 84.50 138 THR A O 1
ATOM 1062 N N . LEU A 1 139 ? -0.674 -8.870 -4.265 1.00 84.62 139 LEU A N 1
ATOM 1063 C CA . LEU A 1 139 ? 0.638 -9.127 -4.863 1.00 84.62 139 LEU A CA 1
ATOM 1064 C C . LEU A 1 139 ? 0.614 -10.347 -5.786 1.00 84.62 139 LEU A C 1
ATOM 1066 O O . LEU A 1 139 ? 1.128 -10.271 -6.897 1.00 84.62 139 LEU A O 1
ATOM 1070 N N . GLY A 1 140 ? -0.026 -11.442 -5.367 1.00 84.94 140 GLY A N 1
ATOM 1071 C CA . GLY A 1 140 ? -0.187 -12.633 -6.200 1.00 84.94 140 GLY A CA 1
ATOM 1072 C C . GLY A 1 140 ? -0.983 -12.348 -7.474 1.00 84.94 140 GLY A C 1
ATOM 1073 O O . GLY A 1 140 ? -0.585 -12.767 -8.557 1.00 84.94 140 GLY A O 1
ATOM 1074 N N . THR A 1 141 ? -2.069 -11.577 -7.369 1.00 88.38 141 THR A N 1
ATOM 1075 C CA . THR A 1 141 ? -2.878 -11.182 -8.533 1.00 88.38 141 THR A CA 1
ATOM 1076 C C . THR A 1 141 ? -2.067 -10.321 -9.498 1.00 88.38 141 THR A C 1
ATOM 1078 O O . THR A 1 141 ? -2.074 -10.585 -10.696 1.00 88.38 141 THR A O 1
ATOM 1081 N N . LEU A 1 142 ? -1.335 -9.324 -8.987 1.00 86.31 142 LEU A N 1
ATOM 1082 C CA . LEU A 1 142 ? -0.467 -8.468 -9.802 1.00 86.31 142 LEU A CA 1
ATOM 1083 C C . LEU A 1 142 ? 0.650 -9.266 -10.480 1.00 86.31 142 LEU A C 1
ATOM 1085 O O . LEU A 1 142 ? 0.923 -9.042 -11.654 1.00 86.31 142 LEU A O 1
ATOM 1089 N N . TYR A 1 143 ? 1.257 -10.219 -9.772 1.00 86.38 143 TYR A N 1
ATOM 1090 C CA . TYR A 1 143 ? 2.289 -11.095 -10.320 1.00 86.38 143 TYR A CA 1
ATOM 1091 C C . TYR A 1 143 ? 1.762 -11.956 -11.477 1.00 86.38 143 TYR A C 1
ATOM 1093 O O . TYR A 1 143 ? 2.364 -11.985 -12.548 1.00 86.38 143 TYR A O 1
ATOM 1101 N N . PHE A 1 144 ? 0.609 -12.610 -11.305 1.00 86.44 144 PHE A N 1
ATOM 1102 C CA . PHE A 1 144 ? 0.000 -13.399 -12.380 1.00 86.44 144 PHE A CA 1
ATOM 1103 C C . PHE A 1 144 ? -0.449 -12.539 -13.558 1.00 86.44 144 PHE A C 1
ATOM 1105 O O . PHE A 1 144 ? -0.290 -12.943 -14.707 1.00 86.44 144 PHE A O 1
ATOM 1112 N N . LEU A 1 145 ? -0.975 -11.346 -13.284 1.00 86.44 145 LEU A N 1
ATOM 1113 C CA . LEU A 1 145 ? -1.349 -10.394 -14.321 1.00 86.44 145 LEU A CA 1
ATOM 1114 C C . LEU A 1 145 ? -0.124 -9.942 -15.127 1.00 86.44 145 LEU A C 1
ATOM 1116 O O . LEU A 1 145 ? -0.189 -9.904 -16.349 1.00 86.44 145 LEU A O 1
ATOM 1120 N N . TYR A 1 146 ? 1.000 -9.676 -14.461 1.00 84.12 146 TYR A N 1
ATOM 1121 C CA . TYR A 1 146 ? 2.269 -9.357 -15.113 1.00 84.12 146 TYR A CA 1
ATOM 1122 C C . TYR A 1 146 ? 2.762 -10.494 -16.020 1.00 84.12 146 TYR A C 1
ATOM 1124 O O . TYR A 1 146 ? 3.068 -10.244 -17.182 1.00 84.12 146 TYR A O 1
ATOM 1132 N N . ILE A 1 147 ? 2.777 -11.743 -15.533 1.00 83.62 147 ILE A N 1
ATOM 1133 C CA . ILE A 1 147 ? 3.156 -12.908 -16.353 1.00 83.62 147 ILE A CA 1
ATOM 1134 C C . ILE A 1 147 ? 2.234 -13.038 -17.564 1.00 83.62 147 ILE A C 1
ATOM 1136 O O . ILE A 1 147 ? 2.705 -13.216 -18.680 1.00 83.62 147 ILE A O 1
ATOM 1140 N N . LEU A 1 148 ? 0.920 -12.942 -17.365 1.00 83.19 148 LEU A N 1
ATOM 1141 C CA . LEU A 1 148 ? -0.034 -13.082 -18.460 1.00 83.19 148 LEU A CA 1
ATOM 1142 C C . LEU A 1 148 ? 0.202 -12.020 -19.539 1.00 83.19 148 LEU A C 1
ATOM 1144 O O . LEU A 1 148 ? 0.233 -12.359 -20.714 1.00 83.19 148 LEU A O 1
ATOM 1148 N N . LEU A 1 149 ? 0.436 -10.766 -19.143 1.00 82.81 149 LEU A N 1
ATOM 1149 C CA . LEU A 1 149 ? 0.737 -9.676 -20.075 1.00 82.81 149 LEU A CA 1
ATOM 1150 C C . LEU A 1 149 ? 2.071 -9.854 -20.813 1.00 82.81 149 LEU A C 1
ATOM 1152 O O . LEU A 1 149 ? 2.197 -9.367 -21.929 1.00 82.81 149 LEU A O 1
ATOM 1156 N N . LEU A 1 150 ? 3.053 -10.536 -20.216 1.00 83.25 150 LEU A N 1
ATOM 1157 C CA . LEU A 1 150 ? 4.325 -10.842 -20.880 1.00 83.25 150 LEU A CA 1
ATOM 1158 C C . LEU A 1 150 ? 4.188 -11.898 -21.979 1.00 83.25 150 LEU A C 1
ATOM 1160 O O . LEU A 1 150 ? 4.931 -11.845 -22.954 1.00 83.25 150 LEU A O 1
ATOM 1164 N N . PHE A 1 151 ? 3.290 -12.869 -21.801 1.00 79.81 151 PHE A N 1
ATOM 1165 C CA . PHE A 1 151 ? 3.208 -14.042 -22.675 1.00 79.81 151 PHE A CA 1
ATOM 1166 C C . PHE A 1 151 ? 1.940 -14.111 -23.535 1.00 79.81 151 PHE A C 1
ATOM 1168 O O . PHE A 1 151 ? 1.866 -14.969 -24.408 1.00 79.81 151 PHE A O 1
ATOM 1175 N N . SER A 1 152 ? 0.932 -13.256 -23.325 1.00 74.56 152 SER A N 1
ATOM 1176 C CA . SER A 1 152 ? -0.247 -13.240 -24.198 1.00 74.56 152 SER A CA 1
ATOM 1177 C C . SER A 1 152 ? -0.020 -12.311 -25.390 1.00 74.56 152 SER A C 1
ATOM 1179 O O . SER A 1 152 ? -0.057 -11.092 -25.229 1.00 74.56 152 SER A O 1
ATOM 1181 N N . GLU A 1 153 ? 0.175 -12.884 -26.578 1.00 68.00 153 GLU A N 1
ATOM 1182 C CA . GLU A 1 153 ? 0.261 -12.128 -27.839 1.00 68.00 153 GLU A CA 1
ATOM 1183 C C . GLU A 1 153 ? -1.074 -11.445 -28.186 1.00 68.00 153 GLU A C 1
ATOM 1185 O O . GLU A 1 153 ? -1.085 -10.297 -28.624 1.00 68.00 153 GLU A O 1
ATOM 1190 N N . ASP A 1 154 ? -2.195 -12.100 -27.870 1.00 61.31 154 ASP A N 1
ATOM 1191 C CA . ASP A 1 154 ? -3.541 -11.539 -27.949 1.00 61.31 154 ASP A CA 1
ATOM 1192 C C . ASP A 1 154 ? -4.118 -11.430 -26.537 1.00 61.31 154 ASP A C 1
ATOM 1194 O O . ASP A 1 154 ? -4.333 -12.440 -25.862 1.00 61.31 154 ASP A O 1
ATOM 1198 N N . GLY A 1 155 ? -4.358 -10.199 -26.073 1.00 59.41 155 GLY A N 1
ATOM 1199 C CA . GLY A 1 155 ? -4.880 -9.905 -24.737 1.00 59.41 155 GLY A CA 1
ATOM 1200 C C . GLY A 1 155 ? -6.074 -10.793 -24.378 1.00 59.41 155 GLY A C 1
ATOM 1201 O O . GLY A 1 155 ? -7.200 -10.568 -24.824 1.00 59.41 155 GLY A O 1
ATOM 1202 N N . ASN A 1 156 ? -5.819 -11.823 -23.568 1.00 63.88 156 ASN A N 1
ATOM 1203 C CA . ASN A 1 156 ? -6.786 -12.879 -23.302 1.00 63.88 156 ASN A CA 1
ATOM 1204 C C . ASN A 1 156 ? -8.017 -12.288 -22.588 1.00 63.88 156 ASN A C 1
ATOM 1206 O O . ASN A 1 156 ? -7.921 -11.777 -21.470 1.00 63.88 156 ASN A O 1
ATOM 1210 N N . GLY A 1 157 ? -9.203 -12.386 -23.198 1.00 68.94 157 GLY A N 1
ATOM 1211 C CA . GLY A 1 157 ? -10.461 -11.853 -22.648 1.00 68.94 15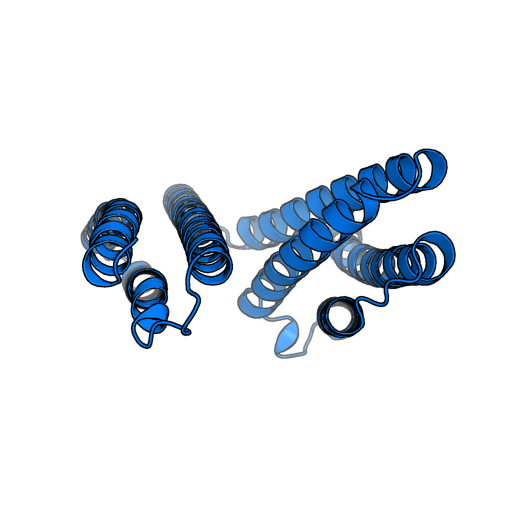7 GLY A CA 1
ATOM 1212 C C . GLY A 1 157 ? -10.852 -12.416 -21.270 1.00 68.94 157 GLY A C 1
ATOM 1213 O O . GLY A 1 157 ? -11.801 -11.941 -20.649 1.00 68.94 157 GLY A O 1
ATOM 1214 N N . ALA A 1 158 ? -10.123 -13.412 -20.759 1.00 78.94 158 ALA A N 1
ATOM 1215 C CA . ALA A 1 158 ? -10.290 -13.989 -19.431 1.00 78.94 158 ALA A CA 1
ATOM 1216 C C . ALA A 1 158 ? -9.493 -13.295 -18.301 1.00 78.94 158 ALA A C 1
ATOM 1218 O O . ALA A 1 158 ? -9.615 -13.738 -17.158 1.00 78.94 158 ALA A O 1
ATOM 1219 N N . ILE A 1 159 ? -8.726 -12.221 -18.557 1.00 82.12 159 ILE A N 1
ATOM 1220 C CA . ILE A 1 159 ? -7.914 -11.511 -17.533 1.00 82.12 159 ILE A CA 1
ATOM 1221 C C . ILE A 1 159 ? -8.732 -11.125 -16.290 1.00 82.12 159 ILE A C 1
ATOM 1223 O O . ILE A 1 159 ? -8.246 -11.225 -15.162 1.00 82.12 159 ILE A O 1
ATOM 1227 N N . TRP A 1 160 ? -10.001 -10.744 -16.466 1.00 84.38 160 TRP A N 1
ATOM 1228 C CA . TRP A 1 160 ? -10.883 -10.355 -15.360 1.00 84.38 160 TRP A CA 1
ATOM 1229 C C . TRP A 1 160 ? -11.060 -11.460 -14.303 1.00 84.38 160 TRP A C 1
ATOM 1231 O O . TRP A 1 160 ? -11.318 -11.151 -13.139 1.00 84.38 160 TRP A O 1
ATOM 1241 N N . LYS A 1 161 ? -10.875 -12.740 -14.664 1.00 87.81 161 LYS A N 1
ATOM 1242 C CA . LYS A 1 161 ? -10.991 -13.876 -13.734 1.00 87.81 161 LYS A CA 1
ATOM 1243 C C . LYS A 1 161 ? -9.951 -13.818 -12.614 1.00 87.81 161 LYS A C 1
ATOM 1245 O O . LYS A 1 161 ? -10.249 -14.247 -11.503 1.00 87.81 161 LYS A O 1
ATOM 1250 N N . LEU A 1 162 ? -8.776 -13.231 -12.861 1.00 87.12 162 LEU A N 1
ATOM 1251 C CA . LEU A 1 162 ? -7.734 -13.059 -11.840 1.00 87.12 162 LEU A CA 1
ATOM 1252 C C . LEU A 1 162 ? -8.164 -12.111 -10.709 1.00 87.12 162 LEU A C 1
ATOM 1254 O O . LEU A 1 162 ? -7.651 -12.211 -9.600 1.00 87.12 162 LEU A O 1
ATOM 1258 N N . PHE A 1 163 ? -9.144 -11.235 -10.948 1.00 88.31 163 PHE A N 1
ATOM 1259 C CA . PHE A 1 163 ? -9.673 -10.324 -9.930 1.00 88.31 163 PHE A CA 1
ATOM 1260 C C . PHE A 1 163 ? -10.781 -10.946 -9.067 1.00 88.31 163 PHE A C 1
ATOM 1262 O O . PHE A 1 163 ? -11.129 -10.383 -8.028 1.00 88.31 163 PHE A O 1
ATOM 1269 N N . VAL A 1 164 ? -11.334 -12.106 -9.444 1.00 90.31 164 VAL A N 1
ATOM 1270 C CA . VAL A 1 164 ? -12.425 -12.766 -8.700 1.00 90.31 164 VAL A CA 1
ATOM 1271 C C . VAL A 1 164 ? -12.045 -13.050 -7.236 1.00 90.31 164 VAL A C 1
ATOM 1273 O O . VAL A 1 164 ? -12.815 -12.653 -6.355 1.00 90.31 164 VAL A O 1
ATOM 1276 N N . PRO A 1 165 ? -10.856 -13.609 -6.922 1.00 89.88 165 PRO A N 1
ATOM 1277 C CA . PRO A 1 165 ? -10.431 -13.830 -5.537 1.00 89.88 165 PRO A CA 1
ATOM 1278 C C . PRO A 1 165 ? -10.376 -12.546 -4.700 1.00 89.88 165 PRO A C 1
ATOM 1280 O O . PRO A 1 165 ? -10.755 -12.553 -3.530 1.00 89.88 165 PRO A O 1
ATOM 1283 N N . LEU A 1 166 ? -9.966 -11.418 -5.296 1.00 88.06 166 LEU A N 1
ATOM 1284 C CA . LEU A 1 166 ? -9.946 -10.111 -4.625 1.00 88.06 166 LEU A CA 1
ATOM 1285 C C . LEU A 1 166 ? -11.357 -9.624 -4.280 1.00 88.06 166 LEU A C 1
ATOM 1287 O O . LEU A 1 166 ? -11.584 -9.122 -3.176 1.00 88.06 166 LEU A O 1
ATOM 1291 N N . VAL A 1 167 ? -12.315 -9.794 -5.197 1.00 89.88 167 VAL A N 1
ATOM 1292 C CA . VAL A 1 167 ? -13.718 -9.418 -4.968 1.00 89.88 167 VAL A CA 1
ATOM 1293 C C . VAL A 1 167 ? -14.332 -10.279 -3.863 1.00 89.88 167 VAL A C 1
ATOM 1295 O O . VAL A 1 167 ? -14.923 -9.740 -2.925 1.00 89.88 167 VAL A O 1
ATOM 1298 N N . ILE A 1 168 ? -14.144 -11.602 -3.925 1.00 90.81 168 ILE A N 1
ATOM 1299 C CA . ILE A 1 168 ? -14.625 -12.544 -2.902 1.00 90.81 168 ILE A CA 1
ATOM 1300 C C . ILE A 1 168 ? -14.020 -12.201 -1.536 1.00 90.81 168 ILE A C 1
ATOM 1302 O O . ILE A 1 168 ? -14.749 -12.071 -0.548 1.00 90.81 168 ILE A O 1
ATOM 1306 N N . TYR A 1 169 ? -12.706 -11.970 -1.483 1.00 93.38 169 TYR A N 1
ATOM 1307 C CA . TYR A 1 169 ? -12.014 -11.533 -0.273 1.00 93.38 169 TYR A CA 1
ATOM 1308 C C . TYR A 1 169 ? -12.617 -10.241 0.296 1.00 93.38 169 TYR A C 1
ATOM 1310 O O . TYR A 1 169 ? -12.919 -10.178 1.492 1.00 93.38 169 TYR A O 1
ATOM 1318 N N . GLY A 1 170 ? -12.858 -9.234 -0.550 1.00 85.94 170 GLY A N 1
ATOM 1319 C CA . GLY A 1 170 ? -13.464 -7.963 -0.150 1.00 85.94 170 GLY A CA 1
ATOM 1320 C C . GLY A 1 170 ? -14.861 -8.129 0.455 1.00 85.94 170 GLY A C 1
ATOM 1321 O O . GLY A 1 170 ? -15.156 -7.542 1.501 1.00 85.94 170 GLY A O 1
ATOM 1322 N N . ILE A 1 171 ? -15.703 -8.977 -0.148 1.00 91.31 171 ILE A N 1
ATOM 1323 C CA . ILE A 1 171 ? -17.047 -9.294 0.358 1.00 91.31 171 ILE A CA 1
ATOM 1324 C C . ILE A 1 171 ? -16.961 -9.990 1.721 1.00 91.31 171 ILE A C 1
ATOM 1326 O O . ILE A 1 171 ? -17.622 -9.563 2.672 1.00 91.31 171 ILE A O 1
ATOM 1330 N N . ILE A 1 172 ? -16.128 -11.028 1.849 1.00 91.38 172 ILE A N 1
ATOM 1331 C CA . ILE A 1 172 ? -15.981 -11.781 3.104 1.00 91.38 172 ILE A CA 1
ATOM 1332 C C . ILE A 1 172 ? -15.470 -10.868 4.215 1.00 91.38 172 ILE A C 1
ATOM 1334 O O . ILE A 1 172 ? -16.037 -10.853 5.308 1.00 91.38 172 ILE A O 1
ATOM 1338 N N . TYR A 1 173 ? -14.452 -10.057 3.928 1.00 88.69 173 TYR A N 1
ATOM 1339 C CA . TYR A 1 173 ? -13.911 -9.092 4.876 1.00 88.69 173 TYR A CA 1
ATOM 1340 C C . TYR A 1 173 ? -14.980 -8.094 5.345 1.00 88.69 173 TYR A C 1
ATOM 1342 O O . TYR A 1 173 ? -15.120 -7.829 6.542 1.00 88.69 173 TYR A O 1
ATOM 1350 N N . PHE A 1 174 ? -15.800 -7.577 4.426 1.00 87.81 174 PHE A N 1
ATOM 1351 C CA . PHE A 1 174 ? -16.894 -6.673 4.774 1.00 87.81 174 PHE A CA 1
ATOM 1352 C C . PHE A 1 174 ? -17.934 -7.334 5.693 1.00 87.81 174 PHE A C 1
ATOM 1354 O O . PHE A 1 174 ? -18.334 -6.744 6.705 1.00 87.81 174 PHE A O 1
ATOM 1361 N N . ILE A 1 175 ? -18.343 -8.570 5.384 1.00 89.25 175 ILE A N 1
ATOM 1362 C CA . ILE A 1 175 ? -19.27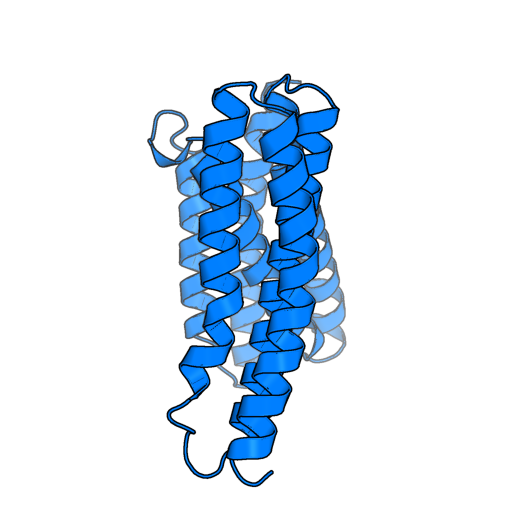0 -9.350 6.217 1.00 89.25 175 ILE A CA 1
ATOM 1363 C C . ILE A 1 175 ? -18.656 -9.589 7.598 1.00 89.25 175 ILE A C 1
ATOM 1365 O O . ILE A 1 175 ? -19.306 -9.340 8.613 1.00 89.25 175 ILE A O 1
ATOM 1369 N N . GLN A 1 176 ? -17.391 -9.999 7.656 1.00 86.88 176 GLN A N 1
ATOM 1370 C CA . GLN A 1 176 ? -16.662 -10.263 8.893 1.00 86.88 176 GLN A CA 1
ATOM 1371 C C . GLN A 1 176 ? -16.636 -9.028 9.801 1.00 86.88 176 GLN A C 1
ATOM 1373 O O . GLN A 1 176 ? -16.930 -9.138 10.991 1.00 86.88 176 GLN A O 1
ATOM 1378 N N . MET A 1 177 ? -16.412 -7.835 9.242 1.00 82.44 177 MET A N 1
ATOM 1379 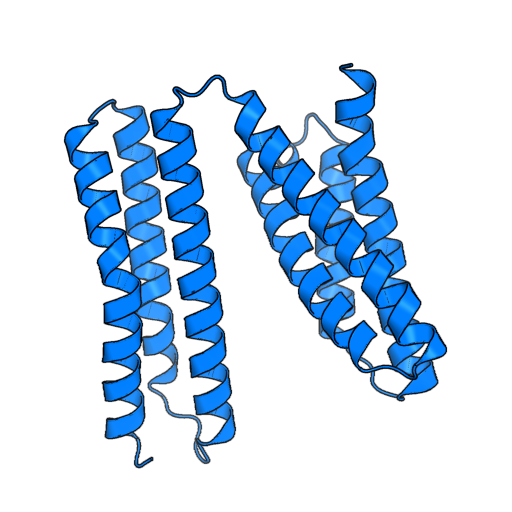C CA . MET A 1 177 ? -16.459 -6.577 9.993 1.00 82.44 177 MET A CA 1
ATOM 1380 C C . MET A 1 177 ? -17.869 -6.220 10.490 1.00 82.44 177 MET A C 1
ATOM 1382 O O . MET A 1 177 ? -18.003 -5.663 11.583 1.00 82.44 177 MET A O 1
ATOM 1386 N N . LYS A 1 178 ? -18.933 -6.540 9.738 1.00 84.12 178 LYS A N 1
ATOM 1387 C CA . LYS A 1 178 ? -20.320 -6.368 10.213 1.00 84.12 178 LYS A CA 1
ATOM 1388 C C . LYS A 1 178 ? -20.663 -7.337 11.345 1.00 84.12 178 LYS A C 1
ATOM 1390 O O . LYS A 1 178 ? -21.233 -6.924 12.351 1.00 84.12 178 LYS A O 1
ATOM 1395 N N . VAL A 1 179 ? -20.302 -8.607 11.201 1.00 86.25 179 VAL A N 1
ATOM 1396 C CA . VAL A 1 179 ? -20.617 -9.664 12.173 1.00 86.25 179 VAL A CA 1
ATOM 1397 C C . VAL A 1 179 ? -19.824 -9.493 13.470 1.00 86.25 179 VAL A C 1
ATOM 1399 O O . VAL A 1 179 ? -20.346 -9.744 14.556 1.00 86.25 179 VAL A O 1
ATOM 1402 N N . LEU A 1 180 ? -18.596 -8.988 13.369 1.00 81.06 180 LEU A N 1
ATOM 1403 C CA . LEU A 1 180 ? -17.772 -8.625 14.513 1.00 81.06 180 LEU A CA 1
ATOM 1404 C C . LEU A 1 180 ? -18.440 -7.547 15.382 1.00 81.06 180 LEU A C 1
ATOM 1406 O O . LEU A 1 180 ? -18.441 -7.665 16.604 1.00 81.06 180 LEU A O 1
ATOM 1410 N N . LYS A 1 181 ? -19.083 -6.541 14.769 1.00 79.12 181 LYS A N 1
ATOM 1411 C CA . LYS A 1 181 ? -19.880 -5.542 15.507 1.00 79.12 181 LYS A CA 1
ATOM 1412 C C . LYS A 1 181 ? -21.084 -6.163 16.217 1.00 79.12 181 LYS A C 1
ATOM 1414 O O . LYS A 1 181 ? -21.465 -5.691 17.280 1.00 79.12 181 LYS A O 1
ATOM 1419 N N . ALA A 1 182 ? -21.647 -7.232 15.656 1.00 82.69 182 ALA A N 1
ATOM 1420 C CA . ALA A 1 182 ? -22.739 -7.996 16.253 1.00 82.69 182 ALA A CA 1
ATOM 1421 C C . ALA A 1 182 ? -22.274 -9.021 17.312 1.00 82.69 182 ALA A C 1
ATOM 1423 O O . ALA A 1 182 ? -23.081 -9.837 17.751 1.00 82.69 182 ALA A O 1
ATOM 1424 N N . GLN A 1 183 ? -20.989 -9.015 17.705 1.00 78.81 183 GLN A N 1
ATOM 1425 C CA . GLN A 1 183 ? -20.400 -9.878 18.745 1.00 78.81 183 GLN A CA 1
ATOM 1426 C C . GLN A 1 183 ? -20.542 -11.397 18.497 1.00 78.81 183 GLN A C 1
ATOM 1428 O O . GLN A 1 183 ? -20.349 -12.211 19.400 1.00 78.81 183 GLN A O 1
ATOM 1433 N N . ARG A 1 184 ? -20.814 -11.829 17.256 1.00 81.69 184 ARG A N 1
ATOM 1434 C CA . ARG A 1 184 ? -20.954 -13.257 16.910 1.00 81.69 184 ARG A CA 1
ATOM 1435 C C . ARG A 1 184 ? -19.597 -13.893 16.595 1.00 81.69 184 ARG A C 1
ATOM 1437 O O . ARG A 1 184 ? -19.292 -14.192 15.440 1.00 81.69 184 ARG A O 1
ATOM 1444 N N . LYS A 1 185 ? -18.788 -14.124 17.636 1.00 79.50 185 LYS A N 1
ATOM 1445 C CA . LYS A 1 185 ? -17.385 -14.583 17.533 1.00 79.50 185 LYS A CA 1
ATOM 1446 C C . LYS A 1 185 ? -17.210 -15.837 16.656 1.00 79.50 185 LYS A C 1
ATOM 1448 O O . LYS A 1 185 ? -16.327 -15.852 15.806 1.00 79.50 185 LYS A O 1
ATOM 1453 N N . ARG A 1 186 ? -18.089 -16.844 16.774 1.00 83.62 186 ARG A N 1
ATOM 1454 C CA . ARG A 1 186 ? -18.008 -18.099 15.991 1.00 83.62 186 ARG A CA 1
ATOM 1455 C C . ARG A 1 186 ? -17.995 -17.855 14.478 1.00 83.62 186 ARG A C 1
ATOM 1457 O O . ARG A 1 186 ? -17.135 -18.383 13.788 1.00 83.62 186 ARG A O 1
ATOM 1464 N N . ILE A 1 187 ? -18.899 -17.009 13.984 1.00 86.12 187 ILE A N 1
ATOM 1465 C CA . ILE A 1 187 ? -19.021 -16.708 12.549 1.00 86.12 187 ILE A CA 1
ATOM 1466 C C . ILE A 1 187 ? -17.785 -15.944 12.056 1.00 86.12 187 ILE A C 1
ATOM 1468 O O . ILE A 1 187 ? -17.284 -16.220 10.972 1.00 86.12 187 ILE A O 1
ATOM 1472 N N . VAL A 1 188 ? -17.252 -15.021 12.862 1.00 84.69 188 VAL A N 1
ATOM 1473 C CA . VAL A 1 188 ? -16.047 -14.249 12.516 1.00 84.69 188 VAL A CA 1
ATOM 1474 C C . VAL A 1 188 ? -14.833 -15.164 12.313 1.00 84.69 188 VAL A C 1
ATOM 1476 O O . VAL A 1 188 ? -14.093 -14.975 11.347 1.00 84.69 188 VAL A O 1
ATOM 1479 N N . TYR A 1 189 ? -14.649 -16.163 13.182 1.00 83.38 189 TYR A N 1
ATOM 1480 C CA . TYR A 1 189 ? -13.561 -17.138 13.049 1.00 83.38 189 TYR A CA 1
ATOM 1481 C C . TYR A 1 189 ? -13.765 -18.092 11.870 1.00 83.38 189 TYR A C 1
ATOM 1483 O O . TYR A 1 189 ? -12.802 -18.402 11.176 1.00 83.38 189 TYR A O 1
ATOM 1491 N N . THR A 1 190 ? -15.003 -18.511 11.587 1.00 87.25 190 THR A N 1
ATOM 1492 C CA . THR A 1 190 ? -15.295 -19.320 10.393 1.00 87.25 190 THR A CA 1
ATOM 1493 C C . THR A 1 190 ? -14.975 -18.554 9.108 1.00 87.25 190 THR A C 1
ATOM 1495 O O . THR A 1 190 ? -14.336 -19.104 8.218 1.00 87.25 190 THR A O 1
ATOM 1498 N N . LEU A 1 191 ? -15.346 -17.272 9.025 1.00 88.12 191 LEU A N 1
ATOM 1499 C CA . LEU A 1 191 ? -15.012 -16.428 7.873 1.00 88.12 191 LEU A CA 1
ATOM 1500 C C . LEU A 1 191 ? -13.498 -16.213 7.734 1.00 88.12 191 LEU A C 1
ATOM 1502 O O . LEU A 1 191 ? -12.989 -16.245 6.617 1.00 88.12 191 LEU A O 1
ATOM 1506 N N . ALA A 1 192 ? -12.778 -16.059 8.851 1.00 84.56 192 ALA A N 1
ATOM 1507 C CA . ALA A 1 192 ? -11.316 -15.976 8.842 1.00 84.56 192 ALA A CA 1
ATOM 1508 C C . ALA A 1 192 ? -10.676 -17.265 8.302 1.00 84.56 192 ALA A C 1
ATOM 1510 O O . ALA A 1 192 ? -9.772 -17.205 7.478 1.00 84.56 192 ALA A O 1
ATOM 1511 N N . ALA A 1 193 ? -11.172 -18.433 8.720 1.00 85.75 193 ALA A N 1
ATOM 1512 C CA . ALA A 1 193 ? -10.690 -19.718 8.218 1.00 85.75 193 ALA A CA 1
ATOM 1513 C C . ALA A 1 193 ? -10.938 -19.874 6.707 1.00 85.75 193 ALA A C 1
ATOM 1515 O O . ALA A 1 193 ? -10.057 -20.333 5.987 1.00 85.75 193 ALA A O 1
ATOM 1516 N N . ILE A 1 194 ? -12.099 -19.429 6.211 1.00 88.44 194 ILE A N 1
ATOM 1517 C CA . ILE A 1 194 ? -12.413 -19.437 4.773 1.00 88.44 194 ILE A CA 1
ATOM 1518 C C . ILE A 1 194 ? -11.464 -18.516 3.990 1.00 88.44 194 ILE A C 1
ATOM 1520 O O . ILE A 1 194 ? -11.049 -18.873 2.892 1.00 88.44 194 ILE A O 1
ATOM 1524 N N . GLN A 1 195 ? -11.062 -17.366 4.545 1.00 88.75 195 GLN A N 1
ATOM 1525 C CA . GLN A 1 195 ? -10.127 -16.450 3.873 1.00 88.75 195 GLN A CA 1
ATOM 1526 C C . GLN A 1 195 ? -8.766 -17.084 3.566 1.00 88.75 195 GLN A C 1
ATOM 1528 O O . GLN A 1 195 ? -8.149 -16.711 2.572 1.00 88.75 195 GLN A O 1
ATOM 1533 N N . PHE A 1 196 ? -8.322 -18.074 4.348 1.00 86.19 196 PHE A N 1
ATOM 1534 C CA . PHE A 1 196 ? -7.093 -18.819 4.054 1.00 86.19 196 PHE A CA 1
ATOM 1535 C C . PHE A 1 196 ? -7.193 -19.712 2.810 1.00 86.19 196 PHE A C 1
ATOM 1537 O O . PHE A 1 196 ? -6.163 -20.090 2.259 1.00 86.19 196 PHE A O 1
ATOM 1544 N N . LEU A 1 197 ? -8.403 -20.026 2.337 1.00 89.62 197 LEU A N 1
ATOM 1545 C CA . LEU A 1 197 ? -8.607 -20.810 1.116 1.00 89.62 197 LEU A CA 1
ATOM 1546 C C . LEU A 1 197 ? -8.538 -19.948 -0.155 1.00 89.62 197 LEU A C 1
ATOM 1548 O O . LEU A 1 197 ? -8.261 -20.469 -1.231 1.00 89.62 197 LEU A O 1
ATOM 1552 N N . ILE A 1 198 ? -8.728 -18.631 -0.046 1.00 89.50 198 ILE A N 1
ATOM 1553 C CA . ILE A 1 198 ? -8.791 -17.722 -1.204 1.00 89.50 198 ILE A CA 1
ATOM 1554 C C . ILE A 1 198 ? -7.452 -17.643 -1.971 1.00 89.50 198 ILE A C 1
ATOM 1556 O O . ILE A 1 198 ? -7.471 -17.657 -3.202 1.00 89.50 198 ILE A O 1
ATOM 1560 N N . PRO A 1 199 ? -6.266 -17.623 -1.324 1.00 86.00 199 PRO A N 1
ATOM 1561 C CA . PRO A 1 199 ? -4.997 -17.728 -2.050 1.00 86.00 199 PRO A CA 1
ATOM 1562 C C . PRO A 1 199 ? -4.866 -19.023 -2.863 1.00 86.00 199 PRO A C 1
ATOM 1564 O O . PRO A 1 199 ? -4.282 -19.013 -3.944 1.00 86.00 199 PRO A O 1
ATOM 1567 N N . VAL A 1 200 ? -5.434 -20.132 -2.375 1.00 87.12 200 VAL A N 1
ATOM 1568 C CA . VAL A 1 200 ? -5.450 -21.408 -3.108 1.00 87.12 200 VAL A CA 1
ATOM 1569 C C . VAL A 1 200 ? -6.347 -21.296 -4.340 1.00 87.12 200 VAL A C 1
ATOM 1571 O O . VAL A 1 200 ? -5.951 -21.715 -5.424 1.00 87.12 200 VAL A O 1
ATOM 1574 N N . GLU A 1 201 ? -7.517 -20.669 -4.202 1.00 88.50 201 GLU A N 1
ATOM 1575 C CA . GLU A 1 201 ? -8.422 -20.386 -5.321 1.00 88.50 201 GLU A CA 1
ATOM 1576 C C . GLU A 1 201 ? -7.739 -19.551 -6.416 1.00 88.50 201 GLU A C 1
ATOM 1578 O O . GLU A 1 201 ? -7.847 -19.890 -7.593 1.00 88.50 201 GLU A O 1
ATOM 1583 N N . LEU A 1 202 ? -6.962 -18.526 -6.046 1.00 88.88 202 LEU A N 1
ATOM 1584 C CA . LEU A 1 202 ? -6.187 -17.726 -7.001 1.00 88.88 202 LEU A CA 1
ATOM 1585 C C . LEU A 1 202 ? -5.212 -18.591 -7.822 1.00 88.88 202 LEU A C 1
ATOM 1587 O O . LEU A 1 202 ? -5.137 -18.438 -9.041 1.00 88.88 202 LEU A O 1
ATOM 1591 N N . ILE A 1 203 ? -4.510 -19.534 -7.183 1.00 87.69 203 ILE A N 1
ATOM 1592 C CA . ILE A 1 203 ? -3.591 -20.461 -7.869 1.00 87.69 203 ILE A CA 1
ATOM 1593 C C . ILE A 1 203 ? -4.353 -21.395 -8.823 1.00 87.69 203 ILE A C 1
ATOM 1595 O O . ILE A 1 203 ? -3.877 -21.691 -9.921 1.00 87.69 203 ILE A O 1
ATOM 1599 N N . LEU A 1 204 ? -5.538 -21.868 -8.428 1.00 89.12 204 LEU A N 1
ATOM 1600 C CA . LEU A 1 204 ? -6.370 -22.733 -9.269 1.00 89.12 204 LEU A CA 1
ATOM 1601 C C . LEU A 1 204 ? -6.913 -21.984 -10.491 1.00 89.12 204 LEU A C 1
ATOM 1603 O O . LEU A 1 204 ? -6.846 -22.505 -11.606 1.00 89.12 204 LEU A O 1
ATOM 1607 N N . ILE A 1 205 ? -7.395 -20.753 -10.299 1.00 87.12 205 ILE A N 1
ATOM 1608 C CA . ILE A 1 205 ? -7.846 -19.887 -11.393 1.00 87.12 205 ILE A CA 1
ATOM 1609 C C . ILE A 1 205 ? -6.687 -19.601 -12.344 1.00 87.12 205 ILE A C 1
ATOM 1611 O O . ILE A 1 205 ? -6.873 -19.701 -13.554 1.00 87.12 205 ILE A O 1
ATOM 1615 N N . TRP A 1 206 ? -5.490 -19.315 -11.822 1.00 84.88 206 TRP A N 1
ATOM 1616 C CA . TRP A 1 206 ? -4.297 -19.135 -12.646 1.00 84.88 206 TRP A CA 1
ATOM 1617 C C . TRP A 1 206 ? -4.043 -20.342 -13.552 1.00 84.88 206 TRP A C 1
ATOM 1619 O O . TRP A 1 206 ? -3.918 -20.174 -14.761 1.00 84.88 206 TRP A O 1
ATOM 1629 N N . ARG A 1 207 ? -4.042 -21.564 -13.003 1.00 84.75 207 ARG A N 1
ATOM 1630 C CA . ARG A 1 207 ? -3.848 -22.785 -13.804 1.00 84.75 207 ARG A CA 1
ATOM 1631 C C . ARG A 1 207 ? -4.890 -22.931 -14.909 1.00 84.75 207 ARG A C 1
ATOM 1633 O O . ARG A 1 207 ? -4.543 -23.328 -16.015 1.00 84.75 207 ARG A O 1
ATOM 1640 N N . ALA A 1 208 ? -6.148 -22.605 -14.623 1.00 83.19 208 ALA A N 1
ATOM 1641 C CA . ALA A 1 208 ? -7.220 -22.674 -15.610 1.00 83.19 208 ALA A CA 1
ATOM 1642 C C . ALA A 1 208 ? -7.091 -21.596 -16.701 1.00 83.19 208 ALA A C 1
ATOM 1644 O O . ALA A 1 208 ? -7.353 -21.871 -17.869 1.00 83.19 208 ALA A O 1
ATOM 1645 N N . VAL A 1 209 ? -6.686 -20.377 -16.333 1.00 79.31 209 VAL A N 1
ATOM 1646 C CA . VAL A 1 209 ? -6.490 -19.264 -17.276 1.00 79.31 209 VAL A CA 1
ATOM 1647 C C . VAL A 1 209 ? -5.255 -19.496 -18.149 1.00 79.31 209 VAL A C 1
ATOM 1649 O O . VAL A 1 209 ? -5.340 -19.302 -19.357 1.00 79.31 209 VAL A O 1
ATOM 1652 N N . ALA A 1 210 ? -4.149 -19.965 -17.567 1.00 74.25 210 ALA A N 1
ATOM 1653 C CA . ALA A 1 210 ? -2.927 -20.291 -18.297 1.00 74.25 210 ALA A CA 1
ATOM 1654 C C . ALA A 1 210 ? -3.115 -21.515 -19.213 1.00 74.25 210 ALA A C 1
ATOM 1656 O O . ALA A 1 210 ? -2.790 -21.454 -20.392 1.00 74.25 210 ALA A O 1
ATOM 1657 N N . GLY A 1 211 ? -3.718 -22.600 -18.709 1.00 65.62 211 GLY A N 1
ATOM 1658 C CA . GLY A 1 211 ? -3.917 -23.833 -19.481 1.00 65.62 211 GLY A CA 1
ATOM 1659 C C . GLY A 1 211 ? -5.007 -23.754 -20.557 1.00 65.62 211 GLY A C 1
ATOM 1660 O O . GLY A 1 211 ? -4.985 -24.534 -21.502 1.00 65.62 211 GLY A O 1
ATOM 1661 N N . GLY A 1 212 ? -5.962 -22.825 -20.440 1.00 59.59 212 GLY A N 1
ATOM 1662 C CA . GLY A 1 212 ? -6.997 -22.599 -21.456 1.00 59.59 212 GLY A CA 1
ATOM 1663 C C . GLY A 1 212 ? -6.583 -21.651 -22.588 1.00 59.59 212 GLY A C 1
ATOM 1664 O O . GLY A 1 212 ? -7.315 -21.540 -23.566 1.00 59.59 212 GLY A O 1
ATOM 1665 N N . GLY A 1 213 ? -5.452 -20.951 -22.442 1.00 52.94 213 GLY A N 1
ATOM 1666 C CA . GLY A 1 213 ? -4.983 -19.908 -23.361 1.00 52.94 213 GLY A CA 1
ATOM 1667 C C . GLY A 1 213 ? -3.877 -20.324 -24.333 1.00 52.94 213 GLY A C 1
ATOM 1668 O O . GLY A 1 213 ? -3.425 -19.469 -25.081 1.00 52.94 213 GLY A O 1
ATOM 1669 N N . GLY A 1 214 ? -3.443 -21.589 -24.342 1.00 46.75 214 GLY A N 1
ATOM 1670 C CA . GLY A 1 214 ? -2.340 -22.024 -25.207 1.00 46.75 214 GLY A CA 1
ATOM 1671 C C . GLY A 1 214 ? -0.991 -21.408 -24.821 1.00 46.75 214 GLY A C 1
ATOM 1672 O O . GLY A 1 214 ? -0.289 -20.902 -25.690 1.00 46.75 214 GLY A O 1
ATOM 1673 N N . LEU A 1 215 ? -0.656 -21.444 -23.527 1.00 45.53 215 LEU A N 1
ATOM 1674 C CA . LEU A 1 215 ? 0.726 -21.341 -23.044 1.00 45.53 215 LEU A CA 1
ATOM 1675 C C . LEU A 1 215 ? 1.341 -22.735 -22.905 1.00 45.53 215 LEU A C 1
ATOM 1677 O O . LEU A 1 215 ? 0.612 -23.644 -22.438 1.00 45.53 215 LEU A O 1
#

Sequence (215 aa):
MASYLLKLPLSLSVSLLLFTYTVYLVQLFTLGDAYMGWLLIGVLMSSALLFSCAHPRSWMSKRAVKNTLFIMNSLVVGSGTYLASDMDQMYSTILTIIGYLLLAGMFLGIYQTALATGLETNVKVLHVLNITIGIVLTLGTLYFLYILLLFSEDGNGAIWKLFVPLVIYGIIYFIQMKVLKAQRKRIVYTLAAIQFLIPVELILIWRAVAGGGGL

pLDDT: mean 83.03, std 11.5, range [39.81, 97.12]

Foldseek 3Di:
DVVVLLVLLLVLLVLQLVLLVVLQVQCCVQVVDHPPVLSVQSNVLSVLSNVLSVCCPDPCVPLVNNLVSLVSNLVSLVVSLVSLCPGDPVRSVVSNVSSVVSNVSSVVSNVVSLVVPPDDPVVSVLVVLLVVLLVVLVVLLVVLLVVCVVPDPPNDPCNCLLCVLVVVSVVLVVVLVVVVVVVPVVSNVVSSVVSVCSVVVSVVSSCVSVVVRPD

Secondary structure (DSSP, 8-state):
-HHHHHHHHHHHHHHHHHHHHHHHHHHHHHT----HHHHHHHHHHHHHHHHHHH-TTSGGGSHHHHHHHHHHHHHHHHHHHHHHHTS-HHHHHHHHHHHHHHHHHHHHHHHHHHHTT---HHHHHHHHHHHHHHHHHHHHHHHHHHHHHHH-SS--TTGGGGGHHHHHHHHHHHHHHHHHHTT-HHHHHHHHHHHTTHHHHHHHHHHHHHHTTT-